Protein AF-A0A7T5RFA5-F1 (afdb_monomer)

Structure (mmCIF, N/CA/C/O backbone):
data_AF-A0A7T5RFA5-F1
#
_entry.id   AF-A0A7T5RFA5-F1
#
loop_
_atom_site.group_PDB
_atom_site.id
_atom_site.type_symbol
_atom_site.label_atom_id
_atom_site.label_alt_id
_atom_site.label_comp_id
_atom_site.label_asym_id
_atom_site.label_entity_id
_atom_site.label_seq_id
_atom_site.pdbx_PDB_ins_code
_atom_site.Cartn_x
_atom_site.Cartn_y
_atom_site.Cartn_z
_atom_site.occupancy
_atom_site.B_iso_or_equiv
_atom_site.auth_seq_id
_atom_site.auth_comp_id
_atom_site.auth_asym_id
_atom_site.auth_atom_id
_atom_site.pdbx_PDB_model_num
ATOM 1 N N . MET A 1 1 ? -2.366 26.117 71.691 1.00 56.19 1 MET A N 1
ATOM 2 C CA . MET A 1 1 ? -2.533 26.552 70.282 1.00 56.19 1 MET A CA 1
ATOM 3 C C . MET A 1 1 ? -1.934 25.552 69.278 1.00 56.19 1 MET A C 1
ATOM 5 O O . MET A 1 1 ? -2.588 25.249 68.293 1.00 56.19 1 MET A O 1
ATOM 9 N N . ILE A 1 2 ? -0.784 24.933 69.577 1.00 55.16 2 ILE A N 1
ATOM 10 C CA . ILE A 1 2 ? -0.054 23.994 68.690 1.00 55.16 2 ILE A CA 1
ATOM 11 C C . ILE A 1 2 ? -0.837 22.709 68.318 1.00 55.16 2 ILE A C 1
ATOM 13 O O . ILE A 1 2 ? -0.801 22.277 67.171 1.00 55.16 2 ILE A O 1
ATOM 17 N N . ARG A 1 3 ? -1.625 22.123 69.236 1.00 53.19 3 ARG A N 1
ATOM 18 C CA . ARG A 1 3 ? -2.392 20.885 68.95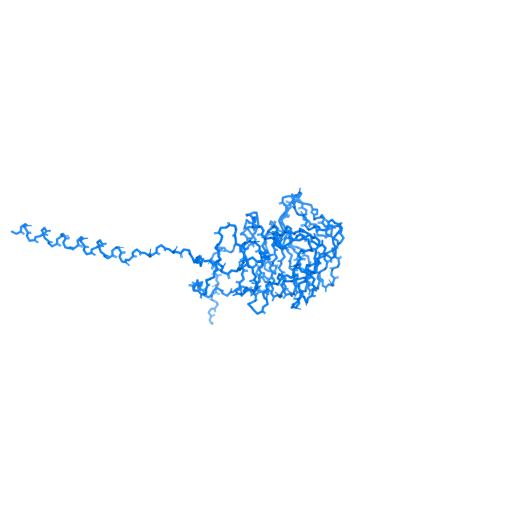7 1.00 53.19 3 ARG A CA 1
ATOM 19 C C . ARG A 1 3 ? -3.512 21.041 67.916 1.00 53.19 3 ARG A C 1
ATOM 21 O O . ARG A 1 3 ? -3.783 20.094 67.191 1.00 53.19 3 ARG A O 1
ATOM 28 N N . LYS A 1 4 ? -4.150 22.214 67.819 1.00 54.84 4 LYS A N 1
ATOM 29 C CA . LYS A 1 4 ? -5.226 22.449 66.834 1.00 54.84 4 LYS A CA 1
ATOM 30 C C . LYS A 1 4 ? -4.673 22.615 65.416 1.00 54.84 4 LYS A C 1
ATOM 32 O O . LYS A 1 4 ? -5.308 22.175 64.468 1.00 54.84 4 LYS A O 1
ATOM 37 N N . PHE A 1 5 ? -3.472 23.179 65.290 1.00 61.12 5 PHE A N 1
ATOM 38 C CA . PHE A 1 5 ? -2.794 23.350 64.005 1.00 61.12 5 PHE A CA 1
ATOM 39 C C . PHE A 1 5 ? -2.387 22.000 63.395 1.00 61.12 5 PHE A C 1
ATOM 41 O O . PHE A 1 5 ? -2.610 21.764 62.214 1.00 61.12 5 PHE A O 1
ATOM 48 N N . SER A 1 6 ? -1.894 21.072 64.223 1.00 71.62 6 SER A N 1
ATOM 49 C CA . SER A 1 6 ? -1.510 19.729 63.771 1.00 71.62 6 SER A CA 1
ATOM 50 C C . SER A 1 6 ? -2.692 18.920 63.222 1.00 71.62 6 SER A C 1
ATOM 52 O O . SER A 1 6 ? -2.538 18.264 62.202 1.00 71.62 6 SER A O 1
ATOM 54 N N . ILE A 1 7 ? -3.878 19.011 63.832 1.00 73.94 7 ILE A N 1
ATOM 55 C CA . ILE A 1 7 ? -5.065 18.268 63.369 1.00 73.94 7 ILE A CA 1
ATOM 56 C C . ILE A 1 7 ? -5.554 18.789 62.010 1.00 73.94 7 ILE A C 1
ATOM 58 O O . ILE A 1 7 ? -5.900 17.999 61.135 1.00 73.94 7 ILE A O 1
ATOM 62 N N . ILE A 1 8 ? -5.545 20.111 61.812 1.00 76.31 8 ILE A N 1
ATOM 63 C CA . ILE A 1 8 ? -5.983 20.734 60.555 1.00 76.31 8 ILE A CA 1
ATOM 64 C C . ILE A 1 8 ? -5.046 20.344 59.405 1.00 76.31 8 ILE A C 1
ATOM 66 O O . ILE A 1 8 ? -5.520 19.998 58.325 1.00 76.31 8 ILE A O 1
ATOM 70 N N . VAL A 1 9 ? -3.732 20.324 59.648 1.00 80.81 9 VAL A N 1
ATOM 71 C CA . VAL A 1 9 ? -2.736 19.924 58.642 1.00 80.81 9 VAL A CA 1
ATOM 72 C C . VAL A 1 9 ? -2.912 18.458 58.229 1.00 80.81 9 VAL A C 1
ATOM 74 O O . VAL A 1 9 ? -2.868 18.159 57.037 1.00 80.81 9 VAL A O 1
ATOM 77 N N . THR A 1 10 ? -3.195 17.553 59.171 1.00 79.44 10 THR A N 1
ATOM 78 C CA . THR A 1 10 ? -3.414 16.130 58.857 1.00 79.44 10 THR A CA 1
ATOM 79 C C . THR A 1 10 ? -4.682 15.903 58.031 1.00 79.44 10 THR A C 1
ATOM 81 O O . THR A 1 10 ? -4.664 15.117 57.087 1.00 79.44 10 THR A O 1
ATOM 84 N N . ILE A 1 11 ? -5.773 16.617 58.336 1.00 82.12 11 ILE A N 1
ATOM 85 C CA . ILE A 1 11 ? -7.020 16.532 57.556 1.00 82.12 11 ILE A CA 1
ATOM 86 C C . ILE A 1 11 ? -6.804 17.073 56.139 1.00 82.12 11 ILE A C 1
ATOM 88 O O . ILE A 1 11 ? -7.262 16.470 55.170 1.00 82.12 11 ILE A O 1
ATOM 92 N N . PHE A 1 12 ? -6.069 18.179 56.005 1.00 82.88 12 PHE A N 1
ATOM 93 C CA . PHE A 1 12 ? -5.801 18.794 54.707 1.00 82.88 12 PHE A CA 1
ATOM 94 C C . PHE A 1 12 ? -4.905 17.911 53.824 1.00 82.88 12 PHE A C 1
ATOM 96 O O . PHE A 1 12 ? -5.206 17.709 52.651 1.00 82.88 12 PHE A O 1
ATOM 103 N N . LEU A 1 13 ? -3.859 17.301 54.396 1.00 82.25 13 LEU A N 1
ATOM 104 C CA . LEU A 1 13 ? -3.020 16.318 53.697 1.00 82.25 13 LEU A CA 1
ATOM 105 C C . LEU A 1 13 ? -3.807 15.062 53.298 1.00 82.25 13 LEU A C 1
ATOM 107 O O . LEU A 1 13 ? -3.621 14.557 52.193 1.00 82.25 13 LEU A O 1
ATOM 111 N N . GLY A 1 14 ? -4.722 14.594 54.153 1.00 82.44 14 GLY A N 1
ATOM 112 C CA . GLY A 1 14 ? -5.615 13.478 53.833 1.00 82.44 14 GLY A CA 1
ATOM 113 C C . GLY A 1 14 ? -6.562 13.787 52.669 1.00 82.44 14 GLY A C 1
ATOM 114 O O . GLY A 1 14 ? -6.742 12.951 51.785 1.00 82.44 14 GLY A O 1
ATOM 115 N N . LEU A 1 15 ? -7.113 15.004 52.616 1.00 82.56 15 LEU A N 1
ATOM 116 C CA . LEU A 1 15 ? -7.969 15.454 51.514 1.00 82.56 15 LEU A CA 1
ATOM 117 C C . LEU A 1 15 ? -7.195 15.630 50.203 1.00 82.56 15 LEU A C 1
ATOM 119 O O . LEU A 1 15 ? -7.716 15.265 49.152 1.00 82.56 15 LEU A O 1
ATOM 123 N N . ILE A 1 16 ? -5.952 16.121 50.251 1.00 81.88 16 ILE A N 1
ATOM 124 C CA . ILE A 1 16 ? -5.083 16.208 49.066 1.00 81.88 16 ILE A CA 1
ATOM 125 C C . ILE A 1 16 ? -4.741 14.808 48.546 1.00 81.88 16 ILE A C 1
ATOM 127 O O . ILE A 1 16 ? -4.803 14.582 47.341 1.00 81.88 16 ILE A O 1
ATOM 131 N N . ALA A 1 17 ? -4.433 13.855 49.431 1.00 78.44 17 ALA A N 1
ATOM 132 C CA . ALA A 1 17 ? -4.166 12.473 49.034 1.00 78.44 17 ALA A CA 1
ATOM 133 C C . ALA A 1 17 ? -5.405 11.800 48.417 1.00 78.44 17 ALA A C 1
ATOM 135 O O . ALA A 1 17 ? -5.289 11.099 47.413 1.00 78.44 17 ALA A O 1
ATOM 136 N N . LEU A 1 18 ? -6.597 12.057 48.966 1.00 78.50 18 LEU A N 1
ATOM 137 C CA . LEU A 1 18 ? -7.855 11.542 48.422 1.00 78.50 18 LEU A CA 1
ATOM 138 C C . LEU A 1 18 ? -8.187 12.183 47.065 1.00 78.50 18 LEU A C 1
ATOM 140 O O . LEU A 1 18 ? -8.557 11.481 46.130 1.00 78.50 18 LEU A O 1
ATOM 144 N N . ALA A 1 19 ? -7.999 13.498 46.926 1.00 76.00 19 ALA A N 1
ATOM 145 C CA . ALA A 1 19 ? -8.185 14.197 45.658 1.00 76.00 19 ALA A CA 1
ATOM 146 C C . ALA A 1 19 ? -7.185 13.715 44.599 1.00 76.00 19 ALA A C 1
ATOM 148 O O . ALA A 1 19 ? -7.585 13.464 43.469 1.00 76.00 19 ALA A O 1
ATOM 149 N N . ALA A 1 20 ? -5.916 13.503 44.963 1.00 69.19 20 ALA A N 1
ATOM 150 C CA . ALA A 1 20 ? -4.918 12.923 44.069 1.00 69.19 20 ALA A CA 1
ATOM 151 C C . ALA A 1 20 ? -5.301 11.498 43.641 1.00 69.19 20 ALA A C 1
ATOM 153 O O . ALA A 1 20 ? -5.145 11.160 42.476 1.00 69.19 20 ALA A O 1
ATOM 154 N N . TYR A 1 21 ? -5.874 10.687 44.535 1.00 68.94 21 TYR A N 1
ATOM 155 C CA . TYR A 1 21 ? -6.349 9.344 44.191 1.00 68.94 21 TYR A CA 1
ATOM 156 C C . TYR A 1 21 ? -7.515 9.356 43.187 1.00 68.94 21 TYR A C 1
ATOM 158 O O . TYR A 1 21 ? -7.551 8.523 42.288 1.00 68.94 21 TYR A O 1
ATOM 166 N N . TYR A 1 22 ? -8.442 10.315 43.300 1.00 62.75 22 TYR A N 1
ATOM 167 C CA . TYR A 1 22 ? -9.576 10.454 42.372 1.00 62.75 22 TYR A CA 1
ATOM 168 C C . TYR A 1 22 ? -9.250 11.230 41.084 1.00 62.75 22 TYR A C 1
ATOM 170 O O . TYR A 1 22 ? -9.971 11.090 40.099 1.00 62.75 22 TYR A O 1
ATOM 178 N N . LEU A 1 23 ? -8.197 12.053 41.086 1.00 54.69 23 LEU A N 1
ATOM 179 C CA . LEU A 1 23 ? -7.754 12.853 39.935 1.00 54.69 23 LEU A CA 1
ATOM 180 C C . LEU A 1 23 ? -6.611 12.207 39.151 1.00 54.69 23 LEU A C 1
ATOM 182 O O . LEU A 1 23 ? -6.277 12.697 38.072 1.00 54.69 23 LEU A O 1
ATOM 186 N N . LEU A 1 24 ? -6.009 11.126 39.657 1.00 48.38 24 LEU A N 1
ATOM 187 C CA . LEU A 1 24 ? -5.153 10.287 38.833 1.00 48.38 24 LEU A CA 1
ATOM 188 C C . LEU A 1 24 ? -6.022 9.757 37.686 1.00 48.38 24 LEU A C 1
ATOM 190 O O . LEU A 1 24 ? -7.018 9.079 37.954 1.00 48.38 24 LEU A O 1
ATOM 194 N N . PRO A 1 25 ? -5.698 10.080 36.420 1.00 45.50 25 PRO A N 1
ATOM 195 C CA . PRO A 1 25 ? -6.416 9.510 35.298 1.00 45.50 25 PRO A CA 1
ATOM 196 C C . PRO A 1 25 ? -6.334 7.999 35.461 1.00 45.50 25 PRO A C 1
ATOM 198 O O . PRO A 1 25 ? -5.235 7.456 35.612 1.00 45.50 25 PRO A O 1
ATOM 201 N N . ALA A 1 26 ? -7.496 7.338 35.488 1.00 47.00 26 ALA A N 1
ATOM 202 C CA . ALA A 1 26 ? -7.554 5.892 35.384 1.00 47.00 26 ALA A CA 1
ATOM 203 C C . ALA A 1 26 ? -6.596 5.514 34.258 1.00 47.00 26 ALA A C 1
ATOM 205 O O . ALA A 1 26 ? -6.703 6.066 33.156 1.00 47.00 26 ALA A O 1
ATOM 206 N N . THR A 1 27 ? -5.600 4.678 34.566 1.00 42.09 27 THR A N 1
ATOM 207 C CA . THR A 1 27 ? -4.687 4.179 33.543 1.00 42.09 27 THR A CA 1
ATOM 208 C C . THR A 1 27 ? -5.564 3.722 32.386 1.00 42.09 27 THR A C 1
ATOM 210 O O . THR A 1 27 ? -6.540 3.010 32.650 1.00 42.09 27 THR A O 1
ATOM 213 N N . PRO A 1 28 ? -5.321 4.193 31.148 1.00 39.91 28 PRO A N 1
ATOM 214 C CA . PRO A 1 28 ? -6.124 3.778 30.017 1.00 39.91 28 PRO A CA 1
ATOM 215 C C . PRO A 1 28 ? -6.019 2.261 29.972 1.00 39.91 28 PRO A C 1
ATOM 217 O O . PRO A 1 28 ? -4.980 1.690 29.643 1.00 39.91 28 PRO A O 1
ATOM 220 N N . THR A 1 29 ? -7.079 1.606 30.427 1.00 41.03 29 THR A N 1
ATOM 221 C CA . THR A 1 29 ? -7.222 0.172 30.322 1.00 41.03 29 THR A CA 1
ATOM 222 C C . THR A 1 29 ? -7.363 -0.021 28.834 1.00 41.03 29 THR A C 1
ATOM 224 O O . THR A 1 29 ? -8.343 0.424 28.242 1.00 41.03 29 THR A O 1
ATOM 227 N N . HIS A 1 30 ? -6.301 -0.535 28.210 1.00 38.59 30 HIS A N 1
ATOM 228 C CA . HIS A 1 30 ? -6.307 -0.862 26.795 1.00 38.59 30 HIS A CA 1
ATOM 229 C C . HIS A 1 30 ? -7.650 -1.518 26.479 1.00 38.59 30 HIS A C 1
ATOM 231 O O . HIS A 1 30 ? -8.029 -2.466 27.168 1.00 38.59 30 HIS A O 1
ATOM 237 N N . ALA A 1 31 ? -8.369 -0.968 25.498 1.00 42.19 31 ALA A N 1
ATOM 238 C CA . ALA A 1 31 ? -9.668 -1.433 25.030 1.00 42.19 31 ALA A CA 1
ATOM 239 C C . ALA A 1 31 ? -9.539 -2.819 24.377 1.00 42.19 31 ALA A C 1
ATOM 241 O O . ALA A 1 31 ? -9.669 -3.002 23.169 1.00 42.19 31 ALA A O 1
ATOM 242 N N . GLN A 1 32 ? -9.198 -3.807 25.191 1.00 41.38 32 GLN A N 1
ATOM 243 C CA . GLN A 1 32 ? -9.145 -5.206 24.839 1.00 41.38 32 GLN A CA 1
ATOM 244 C C . GLN A 1 32 ? -10.497 -5.774 25.245 1.00 41.38 32 GLN A C 1
ATOM 246 O O . GLN A 1 32 ? -10.834 -5.825 26.430 1.00 41.38 32 GLN A O 1
ATOM 251 N N . SER A 1 33 ? -11.304 -6.171 24.262 1.00 42.56 33 SER A N 1
ATOM 252 C CA . SER A 1 33 ? -12.458 -7.007 24.582 1.00 42.56 33 SER A CA 1
ATOM 253 C C . SER A 1 33 ? -11.943 -8.350 25.111 1.00 42.56 33 SER A C 1
ATOM 255 O O . SER A 1 33 ? -10.960 -8.888 24.599 1.00 42.56 33 SER A O 1
ATOM 257 N N . ALA A 1 34 ? -12.598 -8.886 26.143 1.00 43.12 34 ALA A N 1
ATOM 258 C CA . ALA A 1 34 ? -12.151 -10.081 26.865 1.00 43.12 34 ALA A CA 1
ATOM 259 C C . ALA A 1 34 ? -12.139 -11.366 26.017 1.00 43.12 34 ALA A C 1
ATOM 261 O O . ALA A 1 34 ? -11.718 -12.416 26.496 1.00 43.12 34 ALA A O 1
ATOM 262 N N . SER A 1 35 ? -12.656 -11.331 24.792 1.00 46.41 35 SER A N 1
ATOM 263 C CA . SER A 1 35 ? -12.557 -12.417 23.820 1.00 46.41 35 SER A CA 1
ATOM 264 C C . SER A 1 35 ? -13.288 -12.003 22.555 1.00 46.41 35 SER A C 1
ATOM 266 O O . SER A 1 35 ? -14.475 -11.677 22.586 1.00 46.41 35 SER A O 1
ATOM 268 N N . CYS A 1 36 ? -12.616 -12.111 21.413 1.00 47.94 36 CYS A N 1
ATOM 269 C CA . CYS A 1 36 ? -13.341 -12.347 20.177 1.00 47.94 36 CYS A CA 1
ATOM 270 C C . CYS A 1 36 ? -13.963 -13.744 20.283 1.00 47.94 36 CYS A C 1
ATOM 272 O O . CYS A 1 36 ? -13.290 -14.751 20.066 1.00 47.94 36 CYS A O 1
ATOM 274 N N . THR A 1 37 ? -15.239 -13.836 20.658 1.00 44.03 37 THR A N 1
ATOM 275 C CA . THR A 1 37 ? -16.003 -15.088 20.596 1.00 44.03 37 THR A CA 1
ATOM 276 C C . THR A 1 37 ? -16.297 -15.426 19.134 1.00 44.03 37 THR A C 1
ATOM 278 O O . THR A 1 37 ? -17.405 -15.298 18.626 1.00 44.03 37 THR A O 1
ATOM 281 N N . GLY A 1 38 ? -15.253 -15.851 18.425 1.00 45.53 38 GLY A N 1
ATOM 282 C CA . GLY A 1 38 ? -15.308 -16.363 17.068 1.00 45.53 38 GLY A CA 1
ATOM 283 C C . GLY A 1 38 ? -14.814 -17.794 17.076 1.00 45.53 38 GLY A C 1
ATOM 284 O O . GLY A 1 38 ? -13.612 -18.036 17.082 1.00 45.53 38 GLY A O 1
ATOM 285 N N . SER A 1 39 ? -15.754 -18.738 17.095 1.00 41.97 39 SER A N 1
ATOM 286 C CA . SER A 1 39 ? -15.480 -20.165 16.994 1.00 41.97 39 SER A CA 1
ATOM 287 C C . SER A 1 39 ? -14.495 -20.447 15.861 1.00 41.97 39 SER A C 1
ATOM 289 O O . SER A 1 39 ? -14.610 -19.869 14.766 1.00 41.97 39 SER A O 1
ATOM 291 N N . THR A 1 40 ? -13.595 -21.393 16.117 1.00 45.19 40 THR A N 1
ATOM 292 C CA . THR A 1 40 ? -12.883 -22.143 15.0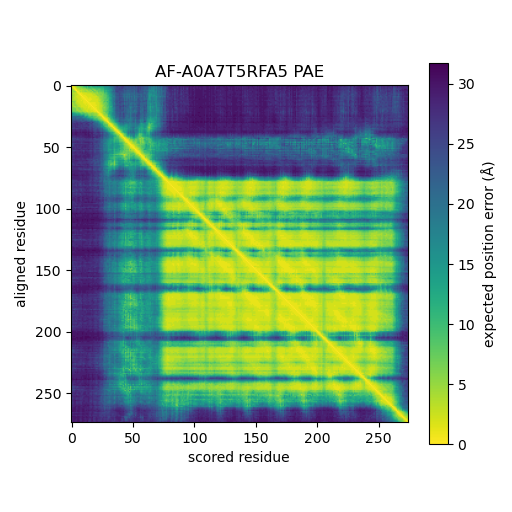86 1.00 45.19 40 THR A CA 1
ATOM 293 C C . THR A 1 40 ? -13.789 -22.362 13.858 1.00 45.19 40 THR A C 1
ATOM 295 O O . THR A 1 40 ? -14.991 -22.632 14.003 1.00 45.19 40 THR A O 1
ATOM 298 N N . PRO A 1 41 ? -13.273 -22.209 12.629 1.00 49.72 41 PRO A N 1
ATOM 299 C CA . PRO A 1 41 ? -11.890 -21.892 12.269 1.00 49.72 41 PRO A CA 1
ATOM 300 C C . PRO A 1 41 ? -11.570 -20.398 12.081 1.00 49.72 41 PRO A C 1
ATOM 302 O O . PRO A 1 41 ? -12.424 -19.607 11.670 1.00 49.72 41 PRO A O 1
ATOM 305 N N . TYR A 1 42 ? -10.308 -20.051 12.351 1.00 53.94 42 TYR A N 1
ATOM 306 C CA . TYR A 1 42 ? -9.722 -18.715 12.209 1.00 53.94 42 TYR A CA 1
ATOM 307 C C . TYR A 1 42 ? -9.552 -18.361 10.725 1.00 53.94 42 TYR A C 1
ATOM 309 O O . TYR A 1 42 ? -8.969 -19.138 9.974 1.00 53.94 42 TYR A O 1
ATOM 317 N N . ARG A 1 43 ? -10.085 -17.213 10.282 1.00 54.53 43 ARG A N 1
ATOM 318 C CA . ARG A 1 43 ? -9.972 -16.782 8.875 1.00 54.53 43 ARG A CA 1
ATOM 319 C C . ARG A 1 43 ? -8.791 -15.836 8.648 1.00 54.53 43 ARG A C 1
ATOM 321 O O . ARG A 1 43 ? -8.057 -16.060 7.692 1.00 54.53 43 ARG A O 1
ATOM 328 N N . ALA A 1 44 ? -8.578 -14.866 9.542 1.00 52.00 44 ALA A N 1
ATOM 329 C CA . ALA A 1 44 ? -7.496 -13.885 9.440 1.00 52.00 44 ALA A CA 1
ATOM 330 C C . ALA A 1 44 ? -6.814 -13.592 10.794 1.00 52.00 44 ALA A C 1
ATOM 332 O O . ALA A 1 44 ? -7.475 -13.615 11.838 1.00 52.00 44 ALA A O 1
ATOM 333 N N . GLU A 1 45 ? -5.512 -13.282 10.762 1.00 56.78 45 GLU A N 1
ATOM 334 C CA . GLU A 1 45 ? -4.693 -12.895 11.926 1.00 56.78 45 GLU A CA 1
ATOM 335 C C . GLU A 1 45 ? -3.860 -11.628 11.643 1.00 56.78 45 GLU A C 1
ATOM 337 O O . GLU A 1 45 ? -3.308 -11.488 10.550 1.00 56.78 45 GLU A O 1
ATOM 342 N N . GLY A 1 46 ? -3.771 -10.704 12.615 1.00 55.06 46 GLY A N 1
ATOM 343 C CA . GLY A 1 46 ? -2.920 -9.504 12.529 1.00 55.06 46 GLY A CA 1
ATOM 344 C C . GLY A 1 46 ? -3.488 -8.233 13.180 1.00 55.06 46 GLY A C 1
ATOM 345 O O . GLY A 1 46 ? -4.599 -8.229 13.712 1.00 55.06 46 GLY A O 1
ATOM 346 N N . LEU A 1 47 ? -2.719 -7.135 13.122 1.00 53.34 47 LEU A N 1
ATOM 347 C CA . LEU A 1 47 ? -3.171 -5.787 13.500 1.00 53.34 47 LEU A CA 1
ATOM 348 C C . LEU A 1 47 ? -3.827 -5.110 12.291 1.00 53.34 47 LEU A C 1
ATOM 350 O O . LEU A 1 47 ? -3.164 -4.834 11.293 1.00 53.34 47 LEU A O 1
ATOM 354 N N . VAL A 1 48 ? -5.124 -4.819 12.388 1.00 50.59 48 VAL A N 1
ATOM 355 C CA . VAL A 1 48 ? -5.891 -4.141 11.335 1.00 50.59 48 VAL A CA 1
ATOM 356 C C . VAL A 1 48 ? -6.462 -2.842 11.892 1.00 50.59 48 VAL A C 1
ATOM 358 O O . VAL A 1 48 ? -7.073 -2.843 12.958 1.00 50.59 48 VAL A O 1
ATOM 361 N N . ALA A 1 49 ? -6.276 -1.741 11.164 1.00 49.28 49 ALA A N 1
ATOM 362 C CA . ALA A 1 49 ? -6.903 -0.459 11.461 1.00 49.28 49 ALA A CA 1
ATOM 363 C C . ALA A 1 49 ? -7.997 -0.191 10.420 1.00 49.28 49 ALA A C 1
ATOM 365 O O . ALA A 1 49 ? -7.711 0.063 9.249 1.00 49.28 49 ALA A O 1
ATOM 366 N N . ALA A 1 50 ? -9.253 -0.282 10.847 1.00 48.34 50 ALA A N 1
ATOM 367 C CA . ALA A 1 50 ? -10.418 0.038 10.035 1.00 48.34 50 ALA A CA 1
ATOM 368 C C . ALA A 1 50 ? -11.519 0.599 10.937 1.00 48.34 50 ALA A C 1
ATOM 370 O O . ALA A 1 50 ? -11.663 0.189 12.087 1.00 48.34 50 ALA A O 1
ATOM 371 N N . THR A 1 51 ? -12.300 1.525 10.401 1.00 42.78 51 THR A N 1
ATOM 372 C CA . THR A 1 51 ? -13.460 2.128 11.068 1.00 42.78 51 THR A CA 1
ATOM 373 C C . THR A 1 51 ? -14.654 1.177 11.159 1.00 42.78 51 THR A C 1
ATOM 375 O O . THR A 1 51 ? -15.410 1.212 12.125 1.00 42.78 51 THR A O 1
ATOM 378 N N . SER A 1 52 ? -14.786 0.256 10.200 1.00 45.88 52 SER A N 1
ATOM 379 C CA . SER A 1 52 ? -15.666 -0.906 10.303 1.00 45.88 52 SER A CA 1
ATOM 380 C C . SER A 1 52 ? -14.925 -2.170 9.852 1.00 45.88 52 SER A C 1
ATOM 382 O O . SER A 1 52 ? -14.173 -2.160 8.875 1.00 45.88 52 SER A O 1
ATOM 384 N N . LEU A 1 53 ? -15.100 -3.269 10.590 1.00 52.81 53 LEU A N 1
ATOM 385 C CA . LEU A 1 53 ? -14.462 -4.553 10.301 1.00 52.81 53 LEU A CA 1
ATOM 386 C C . LEU A 1 53 ? -15.536 -5.642 10.198 1.00 52.81 53 LEU A C 1
ATOM 388 O O . LEU A 1 53 ? -16.355 -5.803 11.100 1.00 52.81 53 LEU A O 1
ATOM 392 N N . SER A 1 54 ? -15.537 -6.401 9.100 1.00 48.66 54 SER A N 1
ATOM 393 C CA . SER A 1 54 ? -16.446 -7.534 8.885 1.00 48.66 54 SER A CA 1
ATOM 394 C C . SER A 1 54 ? -15.631 -8.805 8.636 1.00 48.66 54 SER A C 1
ATOM 396 O O . SER A 1 54 ? -14.813 -8.842 7.719 1.00 48.66 54 SER A O 1
ATOM 398 N N . GLY A 1 55 ? -15.810 -9.842 9.464 1.00 52.12 55 GLY A N 1
ATOM 399 C CA . GLY A 1 55 ? -15.082 -11.115 9.351 1.00 52.12 55 GLY A CA 1
ATOM 400 C C . GLY A 1 55 ? -14.757 -11.775 10.698 1.00 52.12 55 GLY A C 1
ATOM 401 O O . GLY A 1 55 ? -15.161 -11.288 11.750 1.00 52.12 55 GLY A O 1
ATOM 402 N N . LYS A 1 56 ? -14.036 -12.908 10.663 1.00 55.94 56 LYS A N 1
ATOM 403 C CA . LYS A 1 56 ? -13.534 -13.623 11.855 1.00 55.94 56 LYS A CA 1
ATOM 404 C C . LYS A 1 56 ? -12.027 -13.373 12.010 1.00 55.94 56 LYS A C 1
ATOM 406 O O . LYS A 1 56 ? -11.246 -13.974 11.272 1.00 55.94 56 LYS A O 1
ATOM 411 N N . PHE A 1 57 ? -11.648 -12.523 12.962 1.00 55.28 57 PHE A N 1
ATOM 412 C CA . PHE A 1 57 ? -10.263 -12.121 13.233 1.00 55.28 57 PHE A CA 1
ATOM 413 C C . PHE A 1 57 ? -9.797 -12.637 14.588 1.00 55.28 57 PHE A C 1
ATOM 415 O O . PHE A 1 57 ? -10.588 -12.702 15.530 1.00 55.28 57 PHE A O 1
ATOM 422 N N . ASN A 1 58 ? -8.517 -12.980 14.688 1.00 52.19 58 ASN A N 1
ATOM 423 C CA . ASN A 1 58 ? -7.878 -13.295 15.957 1.00 52.19 58 ASN A CA 1
ATOM 424 C C . ASN A 1 58 ? -6.475 -12.675 16.007 1.00 52.19 58 ASN A C 1
ATOM 426 O O . ASN A 1 58 ? -5.857 -12.453 14.971 1.00 52.19 58 ASN A O 1
ATOM 430 N N . THR A 1 59 ? -5.966 -12.405 17.203 1.00 52.56 59 THR A N 1
ATOM 431 C CA . THR A 1 59 ? -4.532 -12.181 17.425 1.00 52.56 59 THR A CA 1
ATOM 432 C C . THR A 1 59 ? -3.984 -13.403 18.158 1.00 52.56 59 THR A C 1
ATOM 434 O O . THR A 1 59 ? -4.725 -14.069 18.878 1.00 52.56 59 THR A O 1
ATOM 437 N N . SER A 1 60 ? -2.696 -13.714 18.031 1.00 50.78 60 SER A N 1
ATOM 438 C CA . SER A 1 60 ? -2.046 -14.798 18.793 1.00 50.78 60 SER A CA 1
ATOM 439 C C . SER A 1 60 ? -2.199 -14.674 20.324 1.00 50.78 60 SER A C 1
ATOM 441 O O . SER A 1 60 ? -2.008 -15.656 21.037 1.00 50.78 60 SER A O 1
ATOM 443 N N . ALA A 1 61 ? -2.618 -13.506 20.831 1.00 49.16 61 ALA A N 1
ATOM 444 C CA . ALA A 1 61 ? -2.962 -13.251 22.233 1.00 49.16 61 ALA A CA 1
ATOM 445 C C . ALA A 1 61 ? -4.481 -13.272 22.549 1.00 49.16 61 ALA A C 1
ATOM 447 O O . ALA A 1 61 ? -4.867 -13.011 23.686 1.00 49.16 61 ALA A O 1
ATOM 448 N N . GLY A 1 62 ? -5.359 -13.569 21.582 1.00 44.97 62 GLY A N 1
ATOM 449 C CA . GLY A 1 62 ? -6.808 -13.732 21.792 1.00 44.97 62 GLY A CA 1
ATOM 450 C C . GLY A 1 62 ? -7.617 -12.438 21.965 1.00 44.97 62 GLY A C 1
ATOM 451 O O . GLY A 1 62 ? -8.822 -12.500 22.225 1.00 44.97 62 GLY A O 1
ATOM 452 N N . ALA A 1 63 ? -6.989 -11.269 21.821 1.00 46.47 63 ALA A N 1
ATOM 453 C CA . ALA A 1 63 ? -7.630 -9.976 22.035 1.00 46.47 63 ALA A CA 1
ATOM 454 C C . ALA A 1 63 ? -7.993 -9.303 20.705 1.00 46.47 63 ALA A C 1
ATOM 456 O O . ALA A 1 63 ? -7.154 -9.163 19.812 1.00 46.47 63 ALA A O 1
ATOM 457 N N . CYS A 1 64 ? -9.240 -8.844 20.604 1.00 47.22 64 CYS A N 1
ATOM 458 C CA . CYS A 1 64 ? -9.696 -7.934 19.558 1.00 47.22 64 CYS A CA 1
ATOM 459 C C . CYS A 1 64 ? -9.847 -6.529 20.133 1.00 47.22 64 CYS A C 1
ATOM 461 O O . CYS A 1 64 ? -10.490 -6.350 21.175 1.00 47.22 64 CYS A O 1
ATOM 463 N N . VAL A 1 65 ? -9.289 -5.544 19.428 1.00 46.22 65 VAL A N 1
ATOM 464 C CA . VAL A 1 65 ? -9.509 -4.123 19.706 1.00 46.22 65 VAL A CA 1
ATOM 465 C C . VAL A 1 65 ? -10.823 -3.729 19.034 1.00 46.22 65 VAL A C 1
ATOM 467 O O . VAL A 1 65 ? -10.862 -3.387 17.857 1.00 46.22 65 VAL A O 1
ATOM 470 N N . LEU A 1 66 ? -11.920 -3.871 19.773 1.00 45.56 66 LEU A N 1
ATOM 471 C CA . LEU A 1 66 ? -13.239 -3.377 19.390 1.00 45.56 66 LEU A CA 1
ATOM 472 C C . LEU A 1 66 ? -13.490 -2.130 20.225 1.00 45.56 66 LEU A C 1
ATOM 474 O O . LEU A 1 66 ? -14.043 -2.237 21.318 1.00 45.56 66 LEU A O 1
ATOM 478 N N . ASP A 1 67 ? -13.043 -0.969 19.758 1.00 41.53 67 ASP A N 1
ATOM 479 C CA . ASP A 1 67 ? -13.289 0.266 20.492 1.00 41.53 67 ASP A CA 1
ATOM 480 C C . ASP A 1 67 ? -14.161 1.252 19.702 1.00 41.53 67 ASP A C 1
ATOM 482 O O . ASP A 1 67 ? -13.644 2.011 18.886 1.00 41.53 67 ASP A O 1
ATOM 486 N N . PRO A 1 68 ? -15.488 1.281 19.945 1.00 41.56 68 PRO A N 1
ATOM 487 C CA . PRO A 1 68 ? -16.357 2.371 19.502 1.00 41.56 68 PRO A CA 1
ATOM 488 C C . PRO A 1 68 ? -16.272 3.619 20.410 1.00 41.56 68 PRO A C 1
ATOM 490 O O . PRO A 1 68 ? -17.000 4.585 20.190 1.00 41.56 68 PRO A O 1
ATOM 493 N N . LYS A 1 69 ? -15.444 3.600 21.466 1.00 35.62 69 LYS A N 1
ATOM 494 C CA . LYS A 1 69 ? -15.291 4.659 22.481 1.00 35.62 69 LYS A CA 1
ATOM 495 C C . LYS A 1 69 ? -13.840 5.068 22.755 1.00 35.62 69 LYS A C 1
ATOM 497 O O . LYS A 1 69 ? -13.605 5.856 23.675 1.00 35.62 69 LYS A O 1
ATOM 502 N N . ALA A 1 70 ? -12.905 4.705 21.884 1.00 38.72 70 ALA A N 1
ATOM 503 C CA . ALA A 1 70 ? -11.762 5.544 21.607 1.00 38.72 70 ALA A CA 1
ATOM 504 C C . ALA A 1 70 ? -12.376 6.755 20.923 1.00 38.72 70 ALA A C 1
ATOM 506 O O . ALA A 1 70 ? -12.485 6.824 19.701 1.00 38.72 70 ALA A O 1
ATOM 507 N N . ALA A 1 71 ? -12.840 7.705 21.731 1.00 31.27 71 ALA A N 1
ATOM 508 C CA . ALA A 1 71 ? -12.930 9.081 21.314 1.00 31.27 71 ALA A CA 1
ATOM 509 C C . ALA A 1 71 ? -11.493 9.509 20.996 1.00 31.27 71 ALA A C 1
ATOM 511 O O . ALA A 1 71 ? -10.844 10.242 21.738 1.00 31.27 71 ALA A O 1
ATOM 512 N N . PHE A 1 72 ? -10.987 9.046 19.852 1.00 34.72 72 PHE A N 1
ATOM 513 C CA . PHE A 1 72 ? -10.266 9.924 18.976 1.00 34.72 72 PHE A CA 1
ATOM 514 C C . PHE A 1 72 ? -11.075 11.224 19.033 1.00 34.72 72 PHE A C 1
ATOM 516 O O . PHE A 1 72 ? -12.282 11.223 18.762 1.00 34.72 72 PHE A O 1
ATOM 523 N N . PHE A 1 73 ? -10.439 12.342 19.405 1.00 33.22 73 PHE A N 1
ATOM 524 C CA . PHE A 1 73 ? -10.887 13.618 18.847 1.00 33.22 73 PHE A CA 1
ATOM 525 C C . PHE A 1 73 ? -11.276 13.332 17.403 1.00 33.22 73 PHE A C 1
ATOM 527 O O . PHE A 1 73 ? -10.586 12.521 16.793 1.00 33.22 73 PHE A O 1
ATOM 534 N N . SER A 1 74 ? -12.370 13.897 16.892 1.00 36.22 74 SER A N 1
ATOM 535 C CA . SER A 1 74 ? -12.776 13.727 15.494 1.00 36.22 74 SER A CA 1
ATOM 536 C C . SER A 1 74 ? -11.642 14.205 14.574 1.00 36.22 74 SER A C 1
ATOM 538 O O . SER A 1 74 ? -11.673 15.299 14.017 1.00 36.22 74 SER A O 1
ATOM 540 N N . PHE A 1 75 ? -10.596 13.397 14.459 1.00 44.88 75 PHE A N 1
ATOM 541 C CA . PHE A 1 75 ? -9.493 13.495 13.557 1.00 44.88 75 PHE A CA 1
ATOM 542 C C . PHE A 1 75 ? -10.168 13.055 12.286 1.00 44.88 75 PHE A C 1
ATOM 544 O O . PHE A 1 75 ? -10.460 11.875 12.096 1.00 44.88 75 PHE A O 1
ATOM 551 N N . LYS A 1 76 ? -10.542 14.045 11.477 1.00 53.12 76 LYS A N 1
ATOM 552 C CA . LYS A 1 76 ? -10.994 13.805 10.119 1.00 53.12 76 LYS A CA 1
ATOM 553 C C . LYS A 1 76 ? -9.962 12.863 9.506 1.00 53.12 76 LYS A C 1
ATOM 555 O O . LYS A 1 76 ? -8.811 13.269 9.348 1.00 53.12 76 LYS A O 1
ATOM 560 N N . ILE A 1 77 ? -10.355 11.617 9.240 1.00 59.19 77 ILE A N 1
ATOM 561 C CA . ILE A 1 77 ? -9.515 10.685 8.497 1.00 59.19 77 ILE A CA 1
ATOM 562 C C . ILE A 1 77 ? -9.270 11.381 7.158 1.00 59.19 77 ILE A C 1
ATOM 564 O O . ILE A 1 77 ? -10.247 11.690 6.465 1.00 59.19 77 ILE A O 1
ATOM 568 N N . PRO A 1 78 ? -8.018 11.752 6.835 1.00 74.62 78 PRO A N 1
ATOM 569 C CA . PRO A 1 78 ? -7.746 12.488 5.615 1.00 74.62 78 PRO A CA 1
ATOM 570 C C . PRO A 1 78 ? -8.257 11.682 4.423 1.00 74.62 78 PRO A C 1
ATOM 572 O O . PRO A 1 78 ? -7.983 10.486 4.310 1.00 74.62 78 PRO A O 1
ATOM 575 N N . SER A 1 79 ? -9.029 12.327 3.552 1.00 85.06 79 SER A N 1
ATOM 576 C CA . SER A 1 79 ? -9.461 11.700 2.304 1.00 85.06 79 SER A CA 1
ATOM 577 C C . SER A 1 79 ? -8.259 11.438 1.392 1.00 85.06 79 SER A C 1
ATOM 579 O O . SER A 1 79 ? -7.188 12.017 1.584 1.00 85.06 79 SER A O 1
ATOM 581 N N . PHE A 1 80 ? -8.432 10.605 0.361 1.00 89.44 80 PHE A N 1
ATOM 582 C CA . PHE A 1 80 ? -7.416 10.455 -0.685 1.00 89.44 80 PHE A CA 1
ATOM 583 C C . PHE A 1 80 ? -6.949 11.816 -1.228 1.00 89.44 80 PHE A C 1
ATOM 585 O O . PHE A 1 80 ? -5.746 12.033 -1.361 1.00 89.44 80 PHE A O 1
ATOM 592 N N . ASP A 1 81 ? -7.877 12.742 -1.484 1.00 88.75 81 ASP A N 1
ATOM 593 C CA . ASP A 1 81 ? -7.546 14.076 -1.987 1.00 88.75 81 ASP A CA 1
ATOM 594 C C . ASP A 1 81 ? -6.767 14.898 -0.958 1.00 88.75 81 ASP A C 1
ATOM 596 O O . ASP A 1 81 ? -5.780 15.535 -1.321 1.00 88.75 81 ASP A O 1
ATOM 600 N N . ASP A 1 82 ? -7.138 14.835 0.328 1.00 86.00 82 ASP A N 1
ATOM 601 C CA . ASP A 1 82 ? -6.381 15.496 1.400 1.00 86.00 82 ASP A CA 1
ATOM 602 C C . ASP A 1 82 ? -4.934 14.957 1.454 1.00 86.00 82 ASP A C 1
ATOM 604 O O . ASP A 1 82 ? -3.979 15.737 1.485 1.00 86.00 82 ASP A O 1
ATOM 608 N N . LEU A 1 83 ? -4.760 13.629 1.392 1.00 85.31 83 LEU A N 1
ATOM 609 C CA . LEU A 1 83 ? -3.444 12.979 1.377 1.00 85.31 83 LEU A CA 1
ATOM 610 C C . LEU A 1 83 ? -2.643 13.344 0.119 1.00 85.31 83 LEU A C 1
ATOM 612 O O . LEU A 1 83 ? -1.456 13.660 0.214 1.00 85.31 83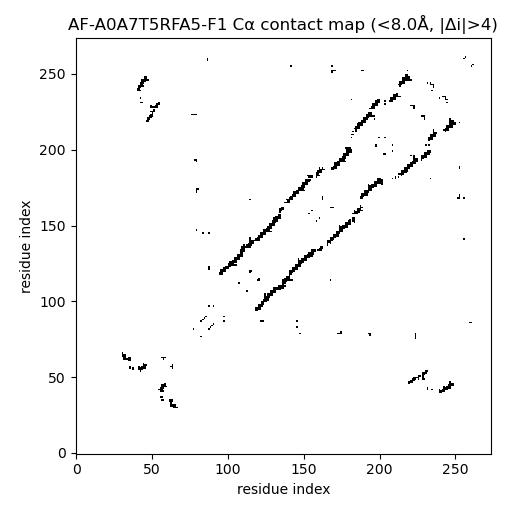 LEU A O 1
ATOM 616 N N . LYS A 1 84 ? -3.273 13.334 -1.061 1.00 87.06 84 LYS A N 1
ATOM 617 C CA . LYS A 1 84 ? -2.621 13.675 -2.334 1.00 87.06 84 LYS A CA 1
ATOM 618 C C . LYS A 1 84 ? -2.217 15.145 -2.368 1.00 87.06 84 LYS A C 1
ATOM 620 O O . LYS A 1 84 ? -1.107 15.462 -2.796 1.00 87.06 84 LYS A O 1
ATOM 625 N N . VAL A 1 85 ? -3.071 16.055 -1.902 1.00 86.94 85 VAL A N 1
ATOM 626 C CA . VAL A 1 85 ? -2.736 17.482 -1.818 1.00 86.94 85 VAL A CA 1
ATOM 627 C C . VAL A 1 85 ? -1.534 17.681 -0.907 1.00 86.94 85 VAL A C 1
ATOM 629 O O . VAL A 1 85 ? -0.543 18.282 -1.326 1.00 86.94 85 VAL A O 1
ATOM 632 N N . GLN A 1 86 ? -1.604 17.135 0.305 1.00 82.25 86 GLN A N 1
ATOM 633 C CA . GLN A 1 86 ? -0.593 17.355 1.329 1.00 82.25 86 GLN A CA 1
ATOM 634 C C . GLN A 1 86 ? 0.760 16.736 0.961 1.00 82.25 86 GLN A C 1
ATOM 636 O O . GLN A 1 86 ? 1.797 17.367 1.161 1.00 82.25 86 GLN A O 1
ATOM 641 N N . TYR A 1 87 ? 0.762 15.522 0.410 1.00 82.88 87 TYR A N 1
ATOM 642 C CA . TYR A 1 87 ? 1.988 14.736 0.265 1.00 82.88 87 TYR A CA 1
ATOM 643 C C . TYR A 1 87 ? 2.462 14.545 -1.168 1.00 82.88 87 TYR A C 1
ATOM 645 O O . TYR A 1 87 ? 3.606 14.150 -1.352 1.00 82.88 87 TYR A O 1
ATOM 653 N N . TYR A 1 88 ? 1.639 14.855 -2.173 1.00 85.94 88 TYR A N 1
ATOM 654 C CA . TYR A 1 88 ? 2.048 14.865 -3.578 1.00 85.94 88 TYR A CA 1
ATOM 655 C C . TYR A 1 88 ? 2.076 16.258 -4.182 1.00 85.94 88 TYR A C 1
ATOM 657 O O . TYR A 1 88 ? 3.114 16.699 -4.682 1.00 85.94 88 TYR A O 1
ATOM 665 N N . ILE A 1 89 ? 0.957 16.979 -4.145 1.00 85.56 89 ILE A N 1
ATOM 666 C CA . ILE A 1 89 ? 0.841 18.276 -4.820 1.00 85.56 89 ILE A CA 1
ATOM 667 C C . ILE A 1 89 ? 1.771 19.296 -4.159 1.00 85.56 89 ILE A C 1
ATOM 669 O O . ILE A 1 89 ? 2.579 19.907 -4.857 1.00 85.56 89 ILE A O 1
ATOM 673 N N . GLN A 1 90 ? 1.719 19.401 -2.830 1.00 82.44 90 GLN A N 1
ATOM 674 C CA . GLN A 1 90 ? 2.519 20.338 -2.033 1.00 82.44 90 GLN A CA 1
ATOM 675 C C . GLN A 1 90 ? 3.944 19.847 -1.729 1.00 82.44 90 GLN A C 1
ATOM 677 O O . GLN A 1 90 ? 4.709 20.563 -1.084 1.00 82.44 90 GLN A O 1
ATOM 682 N N . ALA A 1 91 ? 4.328 18.649 -2.184 1.00 79.44 91 ALA A N 1
ATOM 683 C CA . ALA A 1 91 ? 5.660 18.113 -1.933 1.00 79.44 91 ALA A CA 1
ATOM 684 C C . ALA A 1 91 ? 6.741 18.991 -2.583 1.00 79.44 91 ALA A C 1
ATOM 686 O O . ALA A 1 91 ? 6.870 19.034 -3.807 1.00 79.44 91 ALA A O 1
ATOM 687 N N . ASN A 1 92 ? 7.527 19.660 -1.738 1.00 72.00 92 ASN A N 1
ATOM 688 C CA . ASN A 1 92 ? 8.672 20.486 -2.122 1.00 72.00 92 ASN A CA 1
ATOM 689 C C . ASN A 1 92 ? 9.918 20.134 -1.286 1.00 72.00 92 ASN A C 1
ATOM 691 O O . ASN A 1 92 ? 10.634 21.006 -0.798 1.00 72.00 92 ASN A O 1
ATOM 695 N N . ASN A 1 93 ? 10.137 18.839 -1.045 1.00 72.56 93 ASN A N 1
ATOM 696 C CA . ASN A 1 93 ? 11.260 18.362 -0.245 1.00 72.56 93 ASN A CA 1
ATOM 697 C C . ASN A 1 93 ? 12.444 17.974 -1.155 1.00 72.56 93 ASN A C 1
ATOM 699 O O . ASN A 1 93 ? 12.290 17.063 -1.972 1.00 72.56 93 ASN A O 1
ATOM 703 N N . PRO A 1 94 ? 13.636 18.588 -1.008 1.00 73.94 94 PRO A N 1
ATOM 704 C CA . PRO A 1 94 ? 14.805 18.270 -1.833 1.00 73.94 94 PRO A CA 1
ATOM 705 C C . PRO A 1 94 ? 15.330 16.833 -1.661 1.00 73.94 94 PRO A C 1
ATOM 707 O O . PRO A 1 94 ? 16.108 16.373 -2.505 1.00 73.94 94 PRO A O 1
ATOM 710 N N . THR A 1 95 ? 14.925 16.119 -0.604 1.00 76.25 95 THR A N 1
ATOM 711 C CA . THR A 1 95 ? 15.308 14.719 -0.345 1.00 76.25 95 THR A CA 1
ATOM 712 C C . THR A 1 95 ? 14.406 13.697 -1.039 1.00 76.25 95 THR A C 1
ATOM 714 O O . THR A 1 95 ? 14.679 12.503 -0.941 1.00 76.25 95 THR A O 1
ATOM 717 N N . ILE A 1 96 ? 13.350 14.147 -1.727 1.00 80.38 96 ILE A N 1
ATOM 718 C CA . ILE A 1 96 ? 12.381 13.296 -2.425 1.00 80.38 96 ILE A CA 1
ATOM 719 C C . ILE A 1 96 ? 12.427 13.606 -3.923 1.00 80.38 96 ILE A C 1
ATOM 721 O O . ILE A 1 96 ? 12.406 14.763 -4.342 1.00 80.38 96 ILE A O 1
ATOM 725 N N . THR A 1 97 ? 12.454 12.565 -4.743 1.00 86.62 97 THR A N 1
ATOM 726 C CA . THR A 1 97 ? 12.265 12.658 -6.189 1.00 86.62 97 THR A CA 1
ATOM 727 C C . THR A 1 97 ? 10.776 12.546 -6.501 1.00 86.62 97 THR A C 1
ATOM 729 O O . THR A 1 97 ? 10.196 11.459 -6.451 1.00 86.62 97 THR A O 1
ATOM 732 N N . LYS A 1 98 ? 10.150 13.680 -6.830 1.00 87.75 98 LYS A N 1
ATOM 733 C CA . LYS A 1 98 ? 8.768 13.734 -7.314 1.00 87.75 98 LYS A CA 1
ATOM 734 C C . LYS A 1 98 ? 8.731 13.505 -8.821 1.00 87.75 98 LYS A C 1
ATOM 736 O O . LYS A 1 98 ? 9.271 14.302 -9.585 1.00 87.75 98 LYS A O 1
ATOM 741 N N . HIS A 1 99 ? 8.071 12.431 -9.233 1.00 88.19 99 HIS A N 1
ATOM 742 C CA . HIS A 1 99 ? 7.827 12.129 -10.640 1.00 88.19 99 HIS A CA 1
ATOM 743 C C . HIS A 1 99 ? 6.620 12.907 -11.162 1.00 88.19 99 HIS A C 1
ATOM 745 O O . HIS A 1 99 ? 5.754 13.310 -10.388 1.00 88.19 99 HIS A O 1
ATOM 751 N N . ALA A 1 100 ? 6.569 13.139 -12.475 1.00 88.00 100 ALA A N 1
ATOM 752 C CA . ALA A 1 100 ? 5.403 13.744 -13.111 1.00 88.00 100 ALA A CA 1
ATOM 753 C C . ALA A 1 100 ? 4.188 12.808 -13.016 1.00 88.00 100 ALA A C 1
ATOM 755 O O . ALA A 1 100 ? 4.331 11.584 -13.028 1.00 88.00 100 ALA A O 1
ATOM 756 N N . GLU A 1 101 ? 2.988 13.386 -12.938 1.00 89.31 101 GLU A N 1
ATOM 757 C CA . GLU A 1 101 ? 1.765 12.587 -12.902 1.00 89.31 101 GLU A CA 1
ATOM 758 C C . GLU A 1 101 ? 1.548 11.873 -14.239 1.00 89.31 101 GLU A C 1
ATOM 760 O O . GLU A 1 101 ? 1.662 12.474 -15.309 1.00 89.31 101 GLU A O 1
ATOM 765 N N . VAL A 1 102 ? 1.212 10.586 -14.169 1.00 88.44 102 VAL A N 1
ATOM 766 C CA . VAL A 1 102 ? 0.934 9.755 -15.340 1.00 88.44 102 VAL A CA 1
ATOM 767 C C . VAL A 1 102 ? -0.576 9.674 -15.545 1.00 88.44 102 VAL A C 1
ATOM 769 O O . VAL A 1 102 ? -1.305 9.179 -14.685 1.00 88.44 102 VAL A O 1
ATOM 772 N N . ALA A 1 103 ? -1.042 10.169 -16.695 1.00 80.56 103 ALA A N 1
ATOM 773 C CA . ALA A 1 103 ? -2.464 10.394 -16.946 1.00 80.56 103 ALA A CA 1
ATOM 774 C C . ALA A 1 103 ? -3.242 9.188 -17.513 1.00 80.56 103 ALA A C 1
ATOM 776 O O . ALA A 1 103 ? -4.459 9.248 -17.661 1.00 80.56 103 ALA A O 1
ATOM 777 N N . SER A 1 104 ? -2.552 8.115 -17.898 1.00 75.88 104 SER A N 1
ATOM 778 C CA . SER A 1 104 ? -3.137 6.973 -18.615 1.00 75.88 104 SER A CA 1
ATOM 779 C C . SER A 1 104 ? -3.098 5.696 -17.777 1.00 75.88 104 SER A C 1
ATOM 781 O O . SER A 1 104 ? -2.223 5.591 -16.910 1.00 75.88 104 SER A O 1
ATOM 783 N N . PRO A 1 105 ? -3.974 4.705 -18.060 1.00 71.44 105 PRO A N 1
ATOM 784 C CA . PRO A 1 105 ? -3.930 3.409 -17.397 1.00 71.44 105 PRO A CA 1
ATOM 785 C C . PRO A 1 105 ? -2.524 2.829 -17.476 1.00 71.44 105 PRO A C 1
ATOM 787 O O . PRO A 1 105 ? -1.971 2.635 -18.565 1.00 71.44 105 PRO A O 1
ATOM 790 N N . ALA A 1 106 ? -1.932 2.576 -16.316 1.00 74.25 106 ALA A N 1
ATOM 791 C CA . ALA A 1 106 ? -0.563 2.110 -16.241 1.00 74.25 106 ALA A CA 1
ATOM 792 C C . ALA A 1 106 ? -0.563 0.603 -15.983 1.00 74.25 106 ALA A C 1
ATOM 794 O O . ALA A 1 106 ? -0.899 0.140 -14.894 1.00 74.25 106 ALA A O 1
ATOM 795 N N . ASN A 1 107 ? -0.152 -0.163 -16.994 1.00 74.88 107 ASN A N 1
ATOM 796 C CA . ASN A 1 107 ? 0.283 -1.541 -16.795 1.00 74.88 107 ASN A CA 1
ATOM 797 C C . ASN A 1 107 ? 1.767 -1.503 -16.440 1.00 74.88 107 ASN A C 1
ATOM 799 O O . ASN A 1 107 ? 2.630 -1.295 -17.303 1.00 74.88 107 ASN A O 1
ATOM 803 N N . LEU A 1 108 ? 2.048 -1.639 -15.149 1.00 71.75 108 LEU A N 1
ATOM 804 C CA . LEU A 1 108 ? 3.390 -1.550 -14.602 1.00 71.75 108 LEU A CA 1
ATOM 805 C C . LEU A 1 108 ? 3.886 -2.967 -14.308 1.00 71.75 108 LEU A C 1
ATOM 807 O O . LEU A 1 108 ? 3.460 -3.564 -13.320 1.00 71.75 108 LEU A O 1
ATOM 811 N N . PRO A 1 109 ? 4.804 -3.529 -15.113 1.00 60.91 109 PRO A N 1
ATOM 812 C CA . PRO A 1 109 ? 5.710 -4.514 -14.553 1.00 60.91 109 PRO A CA 1
ATOM 813 C C . PRO A 1 109 ? 6.518 -3.817 -13.456 1.00 60.91 109 PRO A C 1
ATOM 815 O O . PRO A 1 109 ? 6.947 -2.682 -13.668 1.00 60.91 109 PRO A O 1
ATOM 818 N N . GLY A 1 110 ? 6.695 -4.435 -12.283 1.00 54.00 110 GLY A N 1
ATOM 819 C CA . GLY A 1 110 ? 7.294 -3.750 -11.124 1.00 54.00 110 GLY A CA 1
ATOM 820 C C . GLY A 1 110 ? 8.692 -3.166 -11.378 1.00 54.00 110 GLY A C 1
ATOM 821 O O . GLY A 1 110 ? 9.051 -2.183 -10.743 1.00 54.00 110 GLY A O 1
ATOM 822 N N . GLY A 1 111 ? 9.403 -3.623 -12.417 1.00 54.44 111 GLY A N 1
ATOM 823 C CA . GLY A 1 111 ? 10.631 -2.987 -12.914 1.00 54.44 111 GLY A CA 1
ATOM 824 C C . GLY A 1 111 ? 10.478 -1.587 -13.543 1.00 54.44 111 GLY A C 1
ATOM 825 O O . GLY A 1 111 ? 11.484 -0.994 -13.921 1.00 54.44 111 GLY A O 1
ATOM 826 N N . LYS A 1 112 ? 9.257 -1.051 -13.699 1.00 65.38 112 LYS A N 1
ATOM 827 C CA . LYS A 1 112 ? 9.006 0.320 -14.201 1.00 65.38 112 LYS A CA 1
ATOM 828 C C . LYS A 1 112 ? 8.822 1.368 -13.105 1.00 65.38 112 LYS A C 1
ATOM 830 O O . LYS A 1 112 ? 8.781 2.554 -13.424 1.00 65.38 112 LYS A O 1
ATOM 835 N N . ILE A 1 113 ? 8.689 0.953 -11.848 1.00 76.31 113 ILE A N 1
ATOM 836 C CA . ILE A 1 113 ? 8.702 1.867 -10.706 1.00 76.31 113 ILE A CA 1
ATOM 837 C C . ILE A 1 113 ? 10.113 1.801 -10.135 1.00 76.31 113 ILE A C 1
ATOM 839 O O . ILE A 1 113 ? 10.437 0.918 -9.346 1.00 76.31 113 ILE A O 1
ATOM 843 N N . ASP A 1 114 ? 10.962 2.713 -10.595 1.00 77.06 114 ASP A N 1
ATOM 844 C CA . ASP A 1 114 ? 12.344 2.800 -10.139 1.00 77.06 114 ASP A CA 1
ATOM 845 C C . ASP A 1 114 ? 12.398 3.495 -8.773 1.00 77.06 114 ASP A C 1
ATOM 847 O O . ASP A 1 114 ? 11.946 4.637 -8.621 1.00 77.06 114 ASP A O 1
ATOM 851 N N . LEU A 1 115 ? 12.912 2.784 -7.771 1.00 79.25 115 LEU A N 1
ATOM 852 C CA . LEU A 1 115 ? 13.156 3.285 -6.420 1.00 79.25 115 LEU A CA 1
ATOM 853 C C . LEU A 1 115 ? 14.661 3.496 -6.216 1.00 79.25 115 LEU A C 1
ATOM 855 O O . LEU A 1 115 ? 15.229 3.003 -5.236 1.00 79.25 115 LEU A O 1
ATOM 859 N N . GLY A 1 116 ? 15.288 4.167 -7.189 1.00 72.69 116 GLY A N 1
ATOM 860 C CA . GLY A 1 116 ? 16.724 4.402 -7.335 1.00 72.69 116 GLY A CA 1
ATOM 861 C C . GLY A 1 116 ? 17.465 4.838 -6.064 1.00 72.69 116 GLY A C 1
ATOM 862 O O . GLY A 1 116 ? 16.896 5.105 -5.016 1.00 72.69 116 GLY A O 1
ATOM 863 N N . SER A 1 117 ? 18.795 4.890 -6.119 1.00 70.56 117 SER A N 1
ATOM 864 C CA . SER A 1 117 ? 19.608 4.792 -4.897 1.00 70.56 117 SER A CA 1
ATOM 865 C C . SER A 1 117 ? 19.727 6.051 -4.030 1.00 70.56 117 SER A C 1
ATOM 867 O O . SER A 1 117 ? 20.177 5.988 -2.884 1.00 70.56 117 SER A O 1
ATOM 869 N N . GLU A 1 118 ? 19.380 7.224 -4.553 1.00 77.00 118 GLU A N 1
ATOM 870 C CA . GLU A 1 118 ? 19.796 8.485 -3.929 1.00 77.00 118 GLU A CA 1
ATOM 871 C C . GLU A 1 118 ? 18.738 9.098 -3.012 1.00 77.00 118 GLU A C 1
ATOM 873 O O . GLU A 1 118 ? 19.089 9.619 -1.949 1.00 77.00 118 GLU A O 1
ATOM 878 N N . LYS A 1 119 ? 17.458 9.006 -3.383 1.00 82.25 119 LYS A N 1
ATOM 879 C CA . LYS A 1 119 ? 16.345 9.726 -2.751 1.00 82.25 119 LYS A CA 1
ATOM 880 C C . LYS A 1 119 ? 15.100 8.855 -2.676 1.00 82.25 119 LYS A C 1
ATOM 882 O O . LYS A 1 119 ? 14.938 7.953 -3.485 1.00 82.25 119 LYS A O 1
ATOM 887 N N . ASP A 1 120 ? 14.205 9.159 -1.745 1.00 83.81 120 ASP A N 1
ATOM 888 C CA . ASP A 1 120 ? 12.882 8.532 -1.741 1.00 83.81 120 ASP A CA 1
ATOM 889 C C . ASP A 1 120 ? 12.059 9.023 -2.936 1.00 83.81 120 ASP A C 1
ATOM 891 O O . ASP A 1 120 ? 12.274 10.125 -3.446 1.00 83.81 120 ASP A O 1
ATOM 895 N N . HIS A 1 121 ? 11.120 8.207 -3.399 1.00 85.88 121 HIS A N 1
ATOM 896 C CA . HIS A 1 121 ? 10.396 8.449 -4.639 1.00 85.88 121 HIS A CA 1
ATOM 897 C C . HIS A 1 121 ? 8.906 8.637 -4.420 1.00 85.88 121 HIS A C 1
ATOM 899 O O . HIS A 1 121 ? 8.275 7.995 -3.579 1.00 85.88 121 HIS A O 1
ATOM 905 N N . LEU A 1 122 ? 8.338 9.510 -5.242 1.00 88.38 122 LEU A N 1
ATOM 906 C CA . LEU A 1 122 ? 6.944 9.874 -5.166 1.00 88.38 122 LEU A CA 1
ATOM 907 C C . LEU A 1 122 ? 6.306 9.839 -6.551 1.00 88.38 122 LEU A C 1
ATOM 909 O O . LEU A 1 122 ? 6.701 10.590 -7.443 1.00 88.38 122 LEU A O 1
ATOM 913 N N . TYR A 1 123 ? 5.306 8.979 -6.709 1.00 90.25 123 TYR A N 1
ATOM 914 C CA . TYR A 1 123 ? 4.595 8.756 -7.965 1.00 90.25 123 TYR A CA 1
ATOM 915 C C . TYR A 1 123 ? 3.116 9.124 -7.826 1.00 90.25 123 TYR A C 1
ATOM 917 O O . TYR A 1 123 ? 2.520 8.916 -6.770 1.00 90.25 123 TYR A O 1
ATOM 925 N N . SER A 1 124 ? 2.512 9.620 -8.908 1.00 92.25 124 SER A N 1
ATOM 926 C CA . SER A 1 124 ? 1.060 9.801 -9.016 1.00 92.25 124 SER A CA 1
ATOM 927 C C . SER A 1 124 ? 0.555 9.283 -10.353 1.00 92.25 124 SER A C 1
ATOM 929 O O . SER A 1 124 ? 1.111 9.604 -11.405 1.00 92.25 124 SER A O 1
ATOM 931 N N . PHE A 1 125 ? -0.527 8.518 -10.297 1.00 92.75 125 PHE A N 1
ATOM 932 C CA . PHE A 1 125 ? -1.271 8.013 -11.440 1.00 92.75 125 PHE A CA 1
ATOM 933 C C . PHE A 1 125 ? -2.707 8.521 -11.335 1.00 92.75 125 PHE A C 1
ATOM 935 O O . PHE A 1 125 ? -3.375 8.289 -10.323 1.00 92.75 125 PHE A O 1
ATOM 942 N N . SER A 1 126 ? -3.197 9.220 -12.360 1.00 92.00 126 SER A N 1
ATOM 943 C CA . SER A 1 126 ? -4.569 9.752 -12.343 1.00 92.00 126 SER A CA 1
ATOM 944 C C . SER A 1 126 ? -5.629 8.706 -12.714 1.00 92.00 126 SER A C 1
ATOM 946 O O . SER A 1 126 ? -6.824 8.960 -12.558 1.00 92.00 126 SER A O 1
ATOM 948 N N . ASP A 1 127 ? -5.203 7.548 -13.214 1.00 92.69 127 ASP A N 1
ATOM 949 C CA . ASP A 1 127 ? -6.055 6.446 -13.665 1.00 92.69 127 ASP A CA 1
ATOM 950 C C . ASP A 1 127 ? -5.730 5.143 -12.907 1.00 92.69 127 ASP A C 1
ATOM 952 O O . ASP A 1 127 ? -4.947 5.140 -11.952 1.00 92.69 127 ASP A O 1
ATOM 956 N N . ASN A 1 128 ? -6.357 4.039 -13.311 1.00 91.19 128 ASN A N 1
ATOM 957 C CA . ASN A 1 128 ? -6.133 2.708 -12.771 1.00 91.19 128 ASN A CA 1
ATOM 958 C C . ASN A 1 128 ? -4.676 2.276 -12.959 1.00 91.19 128 ASN A C 1
ATOM 960 O O . ASN A 1 128 ? -4.075 2.465 -14.025 1.00 91.19 128 ASN A O 1
ATOM 964 N N . VAL A 1 129 ? -4.141 1.605 -11.943 1.00 91.56 129 VAL A N 1
ATOM 965 C CA . VAL A 1 129 ? -2.813 0.991 -11.992 1.00 91.56 129 VAL A CA 1
ATOM 966 C C . VAL A 1 129 ? -2.960 -0.510 -11.852 1.00 91.56 129 VAL A C 1
ATOM 968 O O . VAL A 1 129 ? -3.608 -0.997 -10.929 1.00 91.56 129 VAL A O 1
ATOM 971 N N . THR A 1 130 ? -2.324 -1.247 -12.755 1.00 90.88 130 THR A N 1
ATOM 972 C CA . THR A 1 130 ? -2.254 -2.707 -12.685 1.00 90.88 130 THR A CA 1
ATOM 973 C C . THR A 1 130 ? -0.795 -3.130 -12.596 1.00 90.88 130 THR A C 1
ATOM 975 O O . THR A 1 130 ? -0.011 -2.880 -13.514 1.00 90.88 130 THR A O 1
ATOM 978 N N . ILE A 1 131 ? -0.432 -3.763 -11.479 1.00 88.56 131 ILE A N 1
ATOM 979 C CA . ILE A 1 131 ? 0.907 -4.298 -11.223 1.00 88.56 131 ILE A CA 1
ATOM 980 C C . ILE A 1 131 ? 0.892 -5.791 -11.536 1.00 88.56 131 ILE A C 1
ATOM 982 O O . ILE A 1 131 ? 0.166 -6.553 -10.898 1.00 88.56 131 ILE A O 1
ATOM 986 N N . THR A 1 132 ? 1.663 -6.204 -12.540 1.00 86.69 132 THR A N 1
ATOM 987 C CA . THR A 1 132 ? 1.681 -7.586 -13.057 1.00 86.69 132 THR A CA 1
ATOM 988 C C . THR A 1 132 ? 3.088 -8.003 -13.473 1.00 86.69 132 THR A C 1
ATOM 990 O O . THR A 1 132 ? 3.963 -7.167 -13.666 1.00 86.69 132 THR A O 1
ATOM 993 N N . GLY A 1 133 ? 3.324 -9.299 -13.681 1.00 78.81 133 GLY A N 1
ATOM 994 C CA . GLY A 1 133 ? 4.609 -9.769 -14.214 1.00 78.81 133 GLY A CA 1
ATOM 995 C C . GLY A 1 133 ? 5.721 -9.778 -13.161 1.00 78.81 133 GLY A C 1
ATOM 996 O O . GLY A 1 133 ? 5.463 -10.209 -12.038 1.00 78.81 133 GLY A O 1
ATOM 997 N N . ASN A 1 134 ? 6.952 -9.388 -13.528 1.00 68.62 134 ASN A N 1
ATOM 998 C CA . ASN A 1 134 ? 8.088 -9.376 -12.596 1.00 68.62 134 ASN A CA 1
ATOM 999 C C . ASN A 1 134 ? 8.063 -8.114 -11.725 1.00 68.62 134 ASN A C 1
ATOM 1001 O O . ASN A 1 134 ? 8.087 -7.008 -12.265 1.00 68.62 134 ASN A O 1
ATOM 1005 N N . ASN A 1 135 ? 8.021 -8.286 -10.400 1.00 64.56 135 ASN A N 1
ATOM 1006 C CA . ASN A 1 135 ? 7.770 -7.193 -9.449 1.00 64.56 135 ASN A CA 1
ATOM 1007 C C . ASN A 1 135 ? 8.913 -6.943 -8.477 1.00 64.56 135 ASN A C 1
ATOM 1009 O O . ASN A 1 135 ? 8.680 -6.526 -7.345 1.00 64.56 135 ASN A O 1
ATOM 1013 N N . ASP A 1 136 ? 10.143 -7.183 -8.921 1.00 64.56 136 ASP A N 1
ATOM 1014 C CA . ASP A 1 136 ? 11.289 -6.586 -8.253 1.00 64.56 136 ASP A CA 1
ATOM 1015 C C . ASP A 1 136 ? 11.199 -5.066 -8.490 1.00 64.56 136 ASP A C 1
ATOM 1017 O O . ASP A 1 1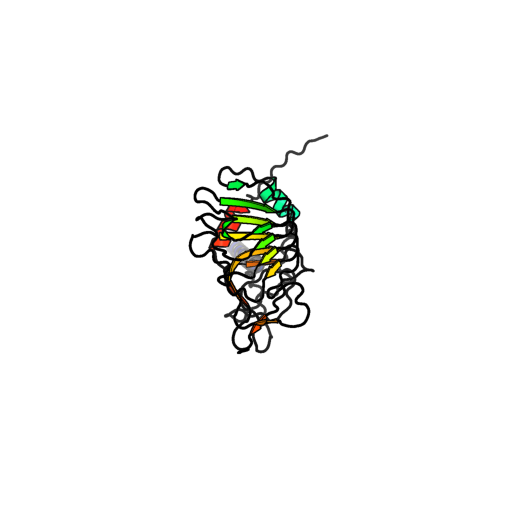36 ? 11.312 -4.614 -9.630 1.00 64.56 136 ASP A O 1
ATOM 1021 N N . PHE A 1 137 ? 10.945 -4.288 -7.435 1.00 72.44 137 PHE A N 1
ATOM 1022 C CA . PHE A 1 137 ? 11.129 -2.835 -7.462 1.00 72.44 137 PHE A CA 1
ATOM 1023 C C . PHE A 1 137 ? 12.631 -2.568 -7.319 1.00 72.44 137 PHE A C 1
ATOM 1025 O O . PHE A 1 137 ? 13.192 -2.826 -6.247 1.00 72.44 137 PHE A O 1
ATOM 1032 N N . PRO A 1 138 ? 13.325 -2.145 -8.388 1.00 67.62 138 PRO A N 1
ATOM 1033 C CA . PRO A 1 138 ? 14.758 -1.922 -8.320 1.00 67.62 138 PRO A CA 1
ATOM 1034 C C . PRO A 1 138 ? 15.072 -0.707 -7.442 1.00 67.62 138 PRO A C 1
ATOM 1036 O O . PRO A 1 138 ? 14.306 0.252 -7.392 1.00 67.62 138 PRO A O 1
ATOM 1039 N N . GLY A 1 139 ? 16.232 -0.752 -6.786 1.00 73.00 139 GLY A N 1
ATOM 1040 C CA . GLY A 1 139 ? 16.749 0.332 -5.951 1.00 73.00 139 GLY A CA 1
ATOM 1041 C C . GLY A 1 139 ? 16.512 0.112 -4.458 1.00 73.00 139 GLY A C 1
ATOM 1042 O O . GLY A 1 139 ? 15.963 -0.915 -4.085 1.00 73.00 139 GLY A O 1
ATOM 1043 N N . ASN A 1 140 ? 17.026 1.007 -3.606 1.00 78.56 140 ASN A N 1
ATOM 1044 C CA . ASN A 1 140 ? 17.153 0.814 -2.151 1.00 78.56 140 ASN A CA 1
ATOM 1045 C C . ASN A 1 140 ? 16.458 1.900 -1.309 1.00 78.56 140 ASN A C 1
ATOM 1047 O O . ASN A 1 140 ? 16.725 2.041 -0.111 1.00 78.56 140 ASN A O 1
ATOM 1051 N N . ARG A 1 141 ? 15.594 2.698 -1.944 1.00 82.50 141 ARG A N 1
ATOM 1052 C CA . ARG A 1 141 ? 14.863 3.802 -1.315 1.00 82.50 141 ARG A CA 1
ATOM 1053 C C . ARG A 1 141 ? 13.372 3.527 -1.197 1.00 82.50 141 ARG A C 1
ATOM 1055 O O . ARG A 1 141 ? 12.834 2.581 -1.766 1.00 82.50 141 ARG A O 1
ATOM 1062 N N . SER A 1 142 ? 12.689 4.343 -0.404 1.00 83.31 142 SER A N 1
ATOM 1063 C CA . SER A 1 142 ? 11.254 4.168 -0.186 1.00 83.31 142 SER A CA 1
ATOM 1064 C C . SER A 1 142 ? 10.448 4.819 -1.304 1.00 83.31 142 SER A C 1
ATOM 1066 O O . SER A 1 142 ? 10.873 5.810 -1.898 1.00 83.31 142 SER A O 1
ATOM 1068 N N . GLY A 1 143 ? 9.271 4.268 -1.585 1.00 84.50 143 GLY A N 1
ATOM 1069 C CA . GLY A 1 143 ? 8.364 4.771 -2.612 1.00 84.50 143 GLY A CA 1
ATOM 1070 C C . GLY A 1 143 ? 6.963 4.997 -2.065 1.00 84.50 143 GLY A C 1
ATOM 1071 O O . GLY A 1 143 ? 6.402 4.109 -1.422 1.00 84.50 143 GLY A O 1
ATOM 1072 N N . VAL A 1 144 ? 6.374 6.155 -2.363 1.00 88.00 144 VAL A N 1
ATOM 1073 C CA . VAL A 1 144 ? 4.936 6.394 -2.169 1.00 88.00 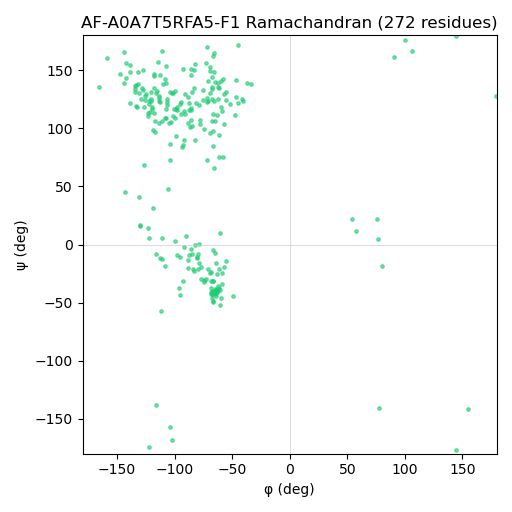144 VAL A CA 1
ATOM 1074 C C . VAL A 1 144 ? 4.276 6.584 -3.517 1.00 88.00 144 VAL A C 1
ATOM 1076 O O . VAL A 1 144 ? 4.712 7.394 -4.337 1.00 88.00 144 VAL A O 1
ATOM 1079 N N . ILE A 1 145 ? 3.214 5.822 -3.744 1.00 90.62 145 ILE A N 1
ATOM 1080 C CA . ILE A 1 145 ? 2.506 5.780 -5.013 1.00 90.62 145 ILE A CA 1
ATOM 1081 C C . ILE A 1 145 ? 1.054 6.167 -4.772 1.00 90.62 145 ILE A C 1
ATOM 1083 O O . ILE A 1 145 ? 0.303 5.442 -4.116 1.00 90.62 145 ILE A O 1
ATOM 1087 N N . PHE A 1 146 ? 0.663 7.304 -5.336 1.00 93.38 146 PHE A N 1
ATOM 1088 C CA . PHE A 1 146 ? -0.720 7.752 -5.384 1.00 93.38 146 PHE A CA 1
ATOM 1089 C C . PHE A 1 146 ? -1.399 7.185 -6.629 1.00 93.38 146 PHE A C 1
ATOM 1091 O O . PHE A 1 146 ? -0.912 7.360 -7.745 1.00 93.38 146 PHE A O 1
ATOM 1098 N N . VAL A 1 147 ? -2.539 6.526 -6.443 1.00 94.81 147 VAL A N 1
ATOM 1099 C CA . VAL A 1 147 ? -3.380 5.994 -7.521 1.00 94.81 147 VAL A CA 1
ATOM 1100 C C . VAL A 1 147 ? -4.768 6.594 -7.362 1.00 94.81 147 VAL A C 1
ATOM 1102 O O . VAL A 1 147 ? -5.462 6.287 -6.402 1.00 94.81 147 VAL A O 1
ATOM 1105 N N . SER A 1 148 ? -5.188 7.473 -8.269 1.00 94.31 148 SER A N 1
ATOM 1106 C CA . SER A 1 148 ? -6.475 8.173 -8.139 1.00 94.31 148 SER A CA 1
ATOM 1107 C C . SER A 1 148 ? -7.696 7.279 -8.364 1.00 94.31 148 SER A C 1
ATOM 1109 O O . SER A 1 148 ? -8.786 7.624 -7.912 1.00 94.31 148 SER A O 1
ATOM 1111 N N . ARG A 1 149 ? -7.532 6.141 -9.043 1.00 94.56 149 ARG A N 1
ATOM 1112 C CA . ARG A 1 149 ? -8.598 5.162 -9.295 1.00 94.56 149 ARG A CA 1
ATOM 1113 C C . ARG A 1 149 ? -8.272 3.827 -8.618 1.00 94.56 149 ARG A C 1
ATOM 1115 O O . ARG A 1 149 ? -7.830 3.834 -7.472 1.00 94.56 149 ARG A O 1
ATOM 1122 N N . ASP A 1 150 ? -8.513 2.703 -9.285 1.00 94.31 150 ASP A N 1
ATOM 1123 C CA . ASP A 1 150 ? -8.338 1.372 -8.716 1.00 94.31 150 ASP A CA 1
ATOM 1124 C C . ASP A 1 150 ? -6.888 0.878 -8.857 1.00 94.31 150 ASP A C 1
ATOM 1126 O O . ASP A 1 150 ? -6.206 1.138 -9.854 1.00 94.31 150 ASP A O 1
ATOM 1130 N N . LEU A 1 151 ? -6.431 0.121 -7.858 1.00 93.56 151 LEU A N 1
ATOM 1131 C CA . LEU A 1 151 ? -5.160 -0.603 -7.874 1.00 93.56 151 LEU A CA 1
ATOM 1132 C C . LEU A 1 151 ? -5.428 -2.102 -8.035 1.00 93.56 151 LEU A C 1
ATOM 1134 O O . LEU A 1 151 ? -6.043 -2.723 -7.170 1.00 93.56 151 LEU A O 1
ATOM 1138 N N . ASN A 1 152 ? -4.912 -2.702 -9.101 1.00 92.81 152 ASN A N 1
ATOM 1139 C CA . ASN A 1 152 ? -4.960 -4.144 -9.329 1.00 92.81 152 ASN A CA 1
ATOM 1140 C C . ASN A 1 152 ? -3.568 -4.743 -9.097 1.00 92.81 152 ASN A C 1
ATOM 1142 O O . ASN A 1 152 ? -2.598 -4.338 -9.738 1.00 92.81 152 ASN A O 1
ATOM 1146 N N . LEU A 1 153 ? -3.465 -5.700 -8.178 1.00 91.19 153 LEU A N 1
ATOM 1147 C CA . LEU A 1 153 ? -2.224 -6.394 -7.841 1.00 91.19 153 LEU A CA 1
ATOM 1148 C C . LEU A 1 153 ? -2.309 -7.845 -8.310 1.00 91.19 153 LEU A C 1
ATOM 1150 O O . LEU A 1 153 ? -2.969 -8.662 -7.675 1.00 91.19 153 LEU A O 1
ATOM 1154 N N . GLY A 1 154 ? -1.594 -8.172 -9.380 1.00 86.94 154 GLY A N 1
ATOM 1155 C CA . GLY A 1 154 ? -1.473 -9.524 -9.915 1.00 86.94 154 GLY A CA 1
ATOM 1156 C C . GLY A 1 154 ? -2.253 -9.765 -11.212 1.00 86.94 154 GLY A C 1
ATOM 1157 O O . GLY A 1 154 ? -3.067 -8.930 -11.611 1.00 86.94 154 GLY A O 1
ATOM 1158 N N . PRO A 1 155 ? -1.972 -10.889 -11.902 1.00 86.94 155 PRO A N 1
ATOM 1159 C CA . PRO A 1 155 ? -1.055 -11.966 -11.503 1.00 86.94 155 PRO A CA 1
ATOM 1160 C C . PRO A 1 155 ? 0.435 -11.567 -11.555 1.00 86.94 155 PRO A C 1
ATOM 1162 O O . PRO A 1 155 ? 0.895 -10.855 -12.452 1.00 86.94 155 PRO A O 1
ATOM 1165 N N . LEU A 1 156 ? 1.197 -12.031 -10.560 1.00 86.94 156 LEU A N 1
ATOM 1166 C CA . LEU A 1 156 ? 2.627 -11.750 -10.371 1.00 86.94 156 LEU A CA 1
ATOM 1167 C C . LEU A 1 156 ? 3.448 -13.002 -10.712 1.00 86.94 156 LEU A C 1
ATOM 1169 O O . LEU A 1 156 ? 3.068 -14.097 -10.311 1.00 86.94 156 LEU A O 1
ATOM 1173 N N . SER A 1 157 ? 4.589 -12.870 -11.394 1.00 85.56 157 SER A N 1
ATOM 1174 C CA . SER A 1 157 ? 5.395 -14.025 -11.841 1.00 85.56 157 SER A CA 1
ATOM 1175 C C . SER A 1 157 ? 5.938 -14.873 -10.686 1.00 85.56 157 SER A C 1
ATOM 1177 O O . SER A 1 157 ? 6.009 -16.094 -10.789 1.00 85.56 157 SER A O 1
ATOM 1179 N N . SER A 1 158 ? 6.299 -14.232 -9.575 1.00 85.19 158 SER A N 1
ATOM 1180 C CA . SER A 1 158 ? 6.748 -14.880 -8.339 1.00 85.19 158 SER A CA 1
ATOM 1181 C C . SER A 1 158 ? 5.609 -15.146 -7.353 1.00 85.19 158 SER A C 1
ATOM 1183 O O . SER A 1 158 ? 5.867 -15.673 -6.275 1.00 85.19 158 SER A O 1
ATOM 1185 N N . ASN A 1 159 ? 4.373 -14.741 -7.680 1.00 88.69 159 ASN A N 1
ATOM 1186 C CA . ASN A 1 159 ? 3.250 -14.598 -6.745 1.00 88.69 159 ASN A CA 1
ATOM 1187 C C . ASN A 1 159 ? 3.519 -13.639 -5.569 1.00 88.69 159 ASN A C 1
ATOM 1189 O O . ASN A 1 159 ? 2.739 -13.589 -4.618 1.00 88.69 159 ASN A O 1
ATOM 1193 N N . LYS A 1 160 ? 4.604 -12.861 -5.608 1.00 87.62 160 LYS A N 1
ATOM 1194 C CA . LYS A 1 160 ? 5.022 -11.994 -4.507 1.00 87.62 160 LYS A CA 1
ATOM 1195 C C . LYS A 1 160 ? 5.253 -10.570 -4.992 1.00 87.62 160 LYS A C 1
ATOM 1197 O O . LYS A 1 160 ? 5.908 -10.353 -6.012 1.00 87.62 160 LYS A O 1
ATOM 1202 N N . LEU A 1 161 ? 4.741 -9.615 -4.227 1.00 86.88 161 LEU A N 1
ATOM 1203 C CA . LEU A 1 161 ? 5.192 -8.231 -4.253 1.00 86.88 161 LEU A CA 1
ATOM 1204 C C . LEU A 1 161 ? 6.269 -8.099 -3.172 1.00 86.88 161 LEU A C 1
ATOM 1206 O O . LEU A 1 161 ? 5.957 -7.816 -2.019 1.00 86.88 161 LEU A O 1
ATOM 1210 N N . ASP A 1 162 ? 7.505 -8.427 -3.536 1.00 79.31 162 ASP A N 1
ATOM 1211 C CA . ASP A 1 162 ? 8.621 -8.569 -2.601 1.00 79.31 162 ASP A CA 1
ATOM 1212 C C . ASP A 1 162 ? 9.496 -7.309 -2.626 1.00 79.31 162 ASP A C 1
ATOM 1214 O O . ASP A 1 162 ? 10.103 -6.985 -3.649 1.00 79.31 162 ASP A O 1
ATOM 1218 N N . THR A 1 163 ? 9.561 -6.604 -1.495 1.00 72.25 163 THR A N 1
ATOM 1219 C CA . THR A 1 163 ? 10.448 -5.440 -1.303 1.00 72.25 163 THR A CA 1
ATOM 1220 C C . THR A 1 163 ? 11.576 -5.739 -0.309 1.00 72.25 163 THR A C 1
ATOM 1222 O O . THR A 1 163 ? 12.360 -4.854 0.047 1.00 72.25 163 THR A O 1
ATOM 1225 N N . SER A 1 164 ? 11.683 -6.993 0.147 1.00 60.56 164 SER A N 1
ATOM 1226 C CA . SER A 1 164 ? 12.627 -7.435 1.179 1.00 60.56 164 SER A CA 1
ATOM 1227 C C . SER A 1 164 ? 14.086 -7.407 0.720 1.00 60.56 164 SER A C 1
ATOM 1229 O O . SER A 1 164 ? 14.984 -7.238 1.544 1.00 60.56 164 SER A O 1
ATOM 1231 N N . LYS A 1 165 ? 14.338 -7.500 -0.593 1.00 56.97 165 LYS A N 1
ATOM 1232 C CA . LYS A 1 165 ? 15.699 -7.572 -1.147 1.00 56.97 165 LYS A CA 1
ATOM 1233 C C . LYS A 1 165 ? 16.516 -6.286 -0.991 1.00 56.97 165 LYS A C 1
ATOM 1235 O O . LYS A 1 165 ? 17.738 -6.378 -0.983 1.00 56.97 165 LYS A O 1
ATOM 1240 N N . ASN A 1 166 ? 15.885 -5.115 -0.848 1.00 56.78 166 ASN A N 1
ATOM 1241 C CA . ASN A 1 166 ? 16.595 -3.841 -1.010 1.00 56.78 166 ASN A CA 1
ATOM 1242 C C . ASN A 1 166 ? 16.398 -2.801 0.115 1.00 56.78 166 ASN A C 1
ATOM 1244 O O . ASN A 1 166 ? 16.703 -1.631 -0.088 1.00 56.78 166 ASN A O 1
ATOM 1248 N N . ALA A 1 167 ? 15.903 -3.173 1.303 1.00 56.00 167 ALA A N 1
ATOM 1249 C CA . ALA A 1 167 ? 15.565 -2.207 2.371 1.00 56.00 167 ALA A CA 1
ATOM 1250 C C . ALA A 1 167 ? 14.596 -1.084 1.921 1.00 56.00 167 ALA A C 1
ATOM 1252 O O . ALA A 1 167 ? 14.497 -0.029 2.544 1.00 56.00 167 ALA A O 1
ATOM 1253 N N . THR A 1 168 ? 13.848 -1.339 0.850 1.00 69.75 168 THR A N 1
ATOM 1254 C CA . THR A 1 168 ? 12.829 -0.462 0.279 1.00 69.75 168 THR A CA 1
ATOM 1255 C C . THR A 1 168 ? 11.509 -0.672 1.004 1.00 69.75 168 THR A C 1
ATOM 1257 O O . THR A 1 168 ? 11.058 -1.816 1.146 1.00 69.75 168 THR A O 1
ATOM 1260 N N . GLY A 1 169 ? 10.852 0.404 1.432 1.00 78.25 169 GLY A N 1
ATOM 1261 C CA . GLY A 1 169 ? 9.452 0.324 1.834 1.00 78.25 169 GLY A CA 1
ATOM 1262 C C . GLY A 1 169 ? 8.542 1.037 0.846 1.00 78.25 169 GLY A C 1
ATOM 1263 O O . GLY A 1 169 ? 8.851 2.112 0.335 1.00 78.25 169 GLY A O 1
ATOM 1264 N N . LEU A 1 170 ? 7.418 0.392 0.569 1.00 84.94 170 LEU A N 1
ATOM 1265 C CA . LEU A 1 170 ? 6.438 0.807 -0.412 1.00 84.94 170 LEU A CA 1
ATOM 1266 C C . LEU A 1 170 ? 5.124 1.164 0.277 1.00 84.94 170 LEU A C 1
ATOM 1268 O O . LEU A 1 170 ? 4.625 0.406 1.114 1.00 84.94 170 LEU A O 1
ATOM 1272 N N . VAL A 1 171 ? 4.565 2.313 -0.088 1.00 88.25 171 VAL A N 1
ATOM 1273 C CA . VAL A 1 171 ? 3.247 2.755 0.368 1.00 88.25 171 VAL A CA 1
ATOM 1274 C C . VAL A 1 171 ? 2.384 3.071 -0.845 1.00 88.25 171 VAL A C 1
ATOM 1276 O O . VAL A 1 171 ? 2.743 3.902 -1.676 1.00 88.25 171 VAL A O 1
ATOM 1279 N N . PHE A 1 172 ? 1.221 2.439 -0.924 1.00 91.75 172 PHE A N 1
ATOM 1280 C CA . PHE A 1 172 ? 0.181 2.769 -1.888 1.00 91.75 172 PHE A CA 1
ATOM 1281 C C . PHE A 1 172 ? -0.908 3.587 -1.208 1.00 91.75 172 PHE A C 1
ATOM 1283 O O . PHE A 1 172 ? -1.430 3.185 -0.169 1.00 91.75 172 PHE A O 1
ATOM 1290 N N . VAL A 1 173 ? -1.276 4.708 -1.821 1.00 93.12 173 VAL A N 1
ATOM 1291 C CA . VAL A 1 173 ? -2.429 5.522 -1.431 1.00 93.12 173 VAL A CA 1
ATOM 1292 C C . VAL A 1 173 ? -3.395 5.535 -2.609 1.00 93.12 173 VAL A C 1
ATOM 1294 O O . VAL A 1 173 ? -3.071 6.055 -3.674 1.00 93.12 173 VAL A O 1
ATOM 1297 N N . VAL A 1 174 ? -4.562 4.919 -2.441 1.00 95.50 174 VAL A N 1
ATOM 1298 C CA . VAL A 1 174 ? -5.474 4.564 -3.537 1.00 95.50 174 VAL A CA 1
ATOM 1299 C C . VAL A 1 174 ? -6.832 5.238 -3.339 1.00 95.50 174 VAL A C 1
ATOM 1301 O O . VAL A 1 174 ? -7.459 5.083 -2.293 1.00 95.50 174 VAL A O 1
ATOM 1304 N N . GLY A 1 175 ? -7.301 5.985 -4.337 1.00 94.50 175 GLY A N 1
ATOM 1305 C CA . GLY A 1 175 ? -8.599 6.668 -4.316 1.00 94.50 175 GLY A CA 1
ATOM 1306 C C . GLY A 1 175 ? -9.781 5.731 -4.578 1.00 94.50 175 GLY A C 1
ATOM 1307 O O . GLY A 1 175 ? -10.877 5.954 -4.065 1.00 94.50 175 GLY A O 1
ATOM 1308 N N . GLY A 1 176 ? -9.556 4.665 -5.348 1.00 93.50 176 GLY A N 1
ATOM 1309 C CA . GLY A 1 176 ? -10.530 3.622 -5.657 1.00 93.50 176 GLY A CA 1
ATOM 1310 C C . GLY A 1 176 ? -10.302 2.320 -4.888 1.00 93.50 176 GLY A C 1
ATOM 1311 O O . GLY A 1 176 ? -9.699 2.295 -3.813 1.00 93.50 176 GLY A O 1
ATOM 1312 N N . ASN A 1 177 ? -10.822 1.225 -5.439 1.00 93.94 177 ASN A N 1
ATOM 1313 C CA . ASN A 1 177 ? -10.704 -0.115 -4.872 1.00 93.94 177 ASN A CA 1
ATOM 1314 C C . ASN A 1 177 ? -9.290 -0.677 -5.035 1.00 93.94 177 ASN A C 1
ATOM 1316 O O . ASN A 1 177 ? -8.562 -0.331 -5.965 1.00 93.94 177 ASN A O 1
ATOM 1320 N N . VAL A 1 178 ? -8.932 -1.615 -4.163 1.00 94.38 178 VAL A N 1
ATOM 1321 C CA . VAL A 1 178 ? -7.717 -2.421 -4.316 1.00 94.38 178 VAL A CA 1
ATOM 1322 C C . VAL A 1 178 ? -8.125 -3.861 -4.561 1.00 94.38 178 VAL A C 1
ATOM 1324 O O . VAL A 1 178 ? -8.820 -4.451 -3.741 1.00 94.38 178 VAL A O 1
ATOM 1327 N N . ASN A 1 179 ? -7.678 -4.439 -5.669 1.00 93.88 179 ASN A N 1
ATOM 1328 C CA . ASN A 1 179 ? -7.986 -5.808 -6.057 1.00 93.88 179 ASN A CA 1
ATOM 1329 C C . ASN A 1 179 ? -6.699 -6.636 -6.022 1.00 93.88 179 ASN A C 1
ATOM 1331 O O . ASN A 1 179 ? -5.856 -6.516 -6.908 1.00 93.88 179 ASN A O 1
ATOM 1335 N N . ILE A 1 180 ? -6.539 -7.468 -4.994 1.00 93.12 180 ILE A N 1
ATOM 1336 C CA . ILE A 1 180 ? -5.399 -8.381 -4.857 1.00 93.12 180 ILE A CA 1
ATOM 1337 C C . ILE A 1 180 ? -5.774 -9.712 -5.489 1.00 93.12 180 ILE A C 1
ATOM 1339 O O . ILE A 1 180 ? -6.660 -10.401 -4.984 1.00 93.12 180 ILE A O 1
ATOM 1343 N N . ASP A 1 181 ? -5.100 -10.086 -6.570 1.00 91.88 181 ASP A N 1
ATOM 1344 C CA . ASP A 1 181 ? -5.327 -11.349 -7.259 1.00 91.88 181 ASP A CA 1
ATOM 1345 C C . ASP A 1 181 ? -5.116 -12.547 -6.317 1.00 91.88 181 ASP A C 1
ATOM 1347 O O . ASP A 1 181 ? -4.235 -12.566 -5.451 1.00 91.88 181 ASP A O 1
ATOM 1351 N N . SER A 1 182 ? -5.954 -13.568 -6.486 1.00 90.00 182 SER A N 1
ATOM 1352 C CA . SER A 1 182 ? -5.931 -14.794 -5.688 1.00 90.00 182 SER A CA 1
ATOM 1353 C C . SER A 1 182 ? -4.606 -15.565 -5.749 1.00 90.00 182 SER A C 1
ATOM 1355 O O . SER A 1 182 ? -4.289 -16.283 -4.798 1.00 90.00 182 SER A O 1
ATOM 1357 N N . THR A 1 183 ? -3.816 -15.410 -6.819 1.00 90.69 183 THR A N 1
ATOM 1358 C CA . THR A 1 183 ? -2.509 -16.067 -6.946 1.00 90.69 183 THR A CA 1
ATOM 1359 C C . THR A 1 183 ? -1.429 -15.394 -6.110 1.00 90.69 183 THR A C 1
ATOM 1361 O O . THR A 1 183 ? -0.429 -16.037 -5.805 1.00 90.69 183 THR A O 1
ATOM 1364 N N . VAL A 1 184 ? -1.615 -14.134 -5.697 1.00 91.31 184 VAL A N 1
ATOM 1365 C CA . VAL A 1 184 ? -0.642 -13.408 -4.869 1.00 91.31 184 VAL A CA 1
ATOM 1366 C C . VAL A 1 184 ? -0.568 -14.047 -3.487 1.00 91.31 184 VAL A C 1
ATOM 1368 O O . VAL A 1 184 ? -1.583 -14.178 -2.809 1.00 91.31 184 VAL A O 1
ATOM 1371 N N . THR A 1 185 ? 0.628 -14.428 -3.053 1.00 91.88 185 THR A N 1
ATOM 1372 C CA . THR A 1 185 ? 0.893 -15.066 -1.756 1.00 91.88 185 THR A CA 1
ATOM 1373 C C . THR A 1 185 ? 1.619 -14.152 -0.776 1.00 91.88 185 THR A C 1
ATOM 1375 O O . THR A 1 185 ? 1.605 -14.422 0.419 1.00 91.88 185 THR A O 1
ATOM 1378 N N . GLN A 1 186 ? 2.266 -13.084 -1.250 1.00 91.19 186 GLN A N 1
ATOM 1379 C CA . GLN A 1 186 ? 2.999 -12.151 -0.390 1.00 91.19 186 GLN A CA 1
ATOM 1380 C C . GLN A 1 186 ? 2.884 -10.711 -0.891 1.00 91.19 186 GLN A C 1
ATOM 1382 O O . GLN A 1 186 ? 2.993 -10.475 -2.097 1.00 91.19 186 GLN A O 1
ATOM 1387 N N . ILE A 1 187 ? 2.703 -9.767 0.034 1.00 89.81 187 ILE A N 1
ATOM 1388 C CA . ILE A 1 187 ? 2.738 -8.324 -0.218 1.00 89.81 187 ILE A CA 1
ATOM 1389 C C . ILE A 1 187 ? 3.593 -7.645 0.847 1.00 89.81 187 ILE A C 1
ATOM 1391 O O . ILE A 1 187 ? 3.215 -7.652 2.012 1.00 89.81 187 ILE A O 1
ATOM 1395 N N . ASP A 1 188 ? 4.676 -6.992 0.439 1.00 87.81 188 ASP A N 1
ATOM 1396 C CA . ASP A 1 188 ? 5.532 -6.204 1.329 1.00 87.81 188 ASP A CA 1
ATOM 1397 C C . ASP A 1 188 ? 5.267 -4.700 1.131 1.00 87.81 188 ASP A C 1
ATOM 1399 O O . ASP A 1 188 ? 6.054 -3.968 0.523 1.00 87.81 188 ASP A O 1
ATOM 1403 N N . ALA A 1 189 ? 4.122 -4.211 1.605 1.00 87.19 189 ALA A N 1
ATOM 1404 C CA . ALA A 1 189 ? 3.733 -2.811 1.441 1.00 87.19 189 ALA A CA 1
ATOM 1405 C C . ALA A 1 189 ? 2.693 -2.363 2.471 1.00 87.19 189 ALA A C 1
ATOM 1407 O O . ALA A 1 189 ? 1.934 -3.165 3.020 1.00 87.19 189 ALA A O 1
ATOM 1408 N N . VAL A 1 190 ? 2.593 -1.047 2.662 1.00 87.69 190 VAL A N 1
ATOM 1409 C CA . VAL A 1 190 ? 1.398 -0.432 3.249 1.00 87.69 190 VAL A CA 1
ATOM 1410 C C . VAL A 1 190 ? 0.439 -0.050 2.132 1.00 87.69 190 VAL A C 1
ATOM 1412 O O . VAL A 1 190 ? 0.827 0.623 1.182 1.00 87.69 190 VAL A O 1
ATOM 1415 N N . ILE A 1 191 ? -0.821 -0.452 2.252 1.00 91.25 191 ILE A N 1
ATOM 1416 C CA . ILE A 1 191 ? -1.882 -0.112 1.305 1.00 91.25 191 ILE A CA 1
ATOM 1417 C C . ILE A 1 191 ? -2.960 0.666 2.050 1.00 91.25 191 ILE A C 1
ATOM 1419 O O . ILE A 1 191 ? -3.589 0.149 2.971 1.00 91.25 191 ILE A O 1
ATOM 1423 N N . ILE A 1 192 ? -3.182 1.902 1.619 1.00 90.19 192 ILE A N 1
ATOM 1424 C CA . ILE A 1 192 ? -4.202 2.816 2.123 1.00 90.19 192 ILE A CA 1
ATOM 1425 C C . ILE A 1 192 ? -5.215 3.037 1.000 1.00 90.19 192 ILE A C 1
ATOM 1427 O O . ILE A 1 192 ? -4.820 3.404 -0.105 1.00 90.19 192 ILE A O 1
ATOM 1431 N N . SER A 1 193 ? -6.507 2.822 1.251 1.00 92.12 193 SER A N 1
ATOM 1432 C CA . SER A 1 193 ? -7.546 2.920 0.217 1.00 92.12 193 SER A CA 1
ATOM 1433 C C . SER A 1 193 ? -8.771 3.708 0.683 1.00 92.12 193 SER A C 1
ATOM 1435 O O . SER A 1 193 ? -9.257 3.507 1.793 1.00 92.12 193 SER A O 1
ATOM 1437 N N . SER A 1 194 ? -9.293 4.585 -0.179 1.00 90.81 194 SER A N 1
ATOM 1438 C CA . SER A 1 194 ? -10.634 5.184 -0.050 1.00 90.81 194 SER A CA 1
ATOM 1439 C C . SER A 1 194 ? -11.747 4.304 -0.636 1.00 90.81 194 SER A C 1
ATOM 1441 O O . SER A 1 194 ? -12.927 4.623 -0.482 1.00 90.81 194 SER A O 1
ATOM 1443 N N . GLY A 1 195 ? -11.390 3.217 -1.323 1.00 89.69 195 GLY A N 1
ATOM 1444 C CA . GLY A 1 195 ? -12.289 2.171 -1.798 1.00 89.69 195 GLY A CA 1
ATOM 1445 C C . GLY A 1 195 ? -12.243 0.916 -0.925 1.00 89.69 195 GLY A C 1
ATOM 1446 O O . GLY A 1 195 ? -11.697 0.903 0.172 1.00 89.69 195 GLY A O 1
ATOM 1447 N N . THR A 1 196 ? -12.843 -0.168 -1.418 1.00 89.75 196 THR A N 1
ATOM 1448 C CA . THR A 1 196 ? -12.770 -1.477 -0.754 1.00 89.75 196 THR A CA 1
ATOM 1449 C C . THR A 1 196 ? -11.478 -2.193 -1.143 1.00 89.75 196 THR A C 1
ATOM 1451 O O . THR A 1 196 ? -11.147 -2.279 -2.327 1.00 89.75 196 THR A O 1
ATOM 1454 N N . ILE A 1 197 ? -10.780 -2.764 -0.159 1.00 91.06 197 ILE A N 1
ATOM 1455 C CA . ILE A 1 197 ? -9.640 -3.660 -0.391 1.00 91.06 197 ILE A CA 1
ATOM 1456 C C . ILE A 1 197 ? -10.159 -5.100 -0.467 1.00 91.06 197 ILE A C 1
ATOM 1458 O O . ILE A 1 197 ? -10.610 -5.654 0.534 1.00 91.06 197 ILE A O 1
ATOM 1462 N N . TYR A 1 198 ? -10.089 -5.711 -1.645 1.00 91.75 198 TYR A N 1
ATOM 1463 C CA . TYR A 1 198 ? -10.451 -7.100 -1.904 1.00 91.75 198 TYR A CA 1
ATOM 1464 C C . TYR A 1 198 ? -9.193 -7.973 -1.930 1.00 91.75 198 TYR A C 1
ATOM 1466 O O . TYR A 1 198 ? -8.328 -7.821 -2.791 1.00 91.75 198 TYR A O 1
ATOM 1474 N N . THR A 1 199 ? -9.093 -8.921 -1.001 1.00 89.31 199 THR A N 1
ATOM 1475 C CA . THR A 1 199 ? -7.903 -9.785 -0.850 1.00 89.31 199 THR A CA 1
ATOM 1476 C C . THR A 1 199 ? -7.826 -10.944 -1.852 1.00 89.31 199 THR A C 1
ATOM 1478 O O . THR A 1 199 ? -6.811 -11.637 -1.886 1.00 89.31 199 THR A O 1
ATOM 1481 N N . ALA A 1 200 ? -8.871 -11.188 -2.652 1.00 87.94 200 ALA A N 1
ATOM 1482 C CA . ALA A 1 200 ? -8.970 -12.343 -3.555 1.00 87.94 200 ALA A CA 1
ATOM 1483 C C . ALA A 1 200 ? -9.662 -12.020 -4.897 1.00 87.94 200 ALA A C 1
ATOM 1485 O O . ALA A 1 200 ? -10.531 -12.769 -5.346 1.00 87.94 200 ALA A O 1
ATOM 1486 N N . GLY A 1 201 ? -9.284 -10.904 -5.520 1.00 81.56 201 GLY A N 1
ATOM 1487 C CA . GLY A 1 201 ? -9.821 -10.416 -6.791 1.00 81.56 201 GLY A CA 1
ATOM 1488 C C . GLY A 1 201 ? -11.026 -9.487 -6.629 1.00 81.56 201 GLY A C 1
ATOM 1489 O O . GLY A 1 201 ? -11.666 -9.437 -5.575 1.00 81.56 201 GLY A O 1
ATOM 1490 N N . GLY A 1 202 ? -11.313 -8.713 -7.679 1.00 73.62 202 GLY A N 1
ATOM 1491 C CA . GLY A 1 202 ? -12.344 -7.678 -7.646 1.00 73.62 202 GLY A CA 1
ATOM 1492 C C . GLY A 1 202 ? -13.744 -8.228 -7.391 1.00 73.62 202 GLY A C 1
ATOM 1493 O O . GLY A 1 202 ? -14.155 -9.228 -7.973 1.00 73.62 202 GLY A O 1
ATOM 1494 N N . GLY A 1 203 ? -14.488 -7.553 -6.510 1.00 64.56 203 GLY A N 1
ATOM 1495 C CA . GLY A 1 203 ? -15.902 -7.845 -6.289 1.00 64.56 203 GLY A CA 1
ATOM 1496 C C . GLY A 1 203 ? -16.186 -9.106 -5.475 1.00 64.56 203 GLY A C 1
ATOM 1497 O O . GLY A 1 203 ? -17.310 -9.607 -5.552 1.00 64.56 203 GLY A O 1
ATOM 1498 N N . CYS A 1 204 ? -15.233 -9.600 -4.666 1.00 71.75 204 CYS A N 1
ATOM 1499 C CA . CYS A 1 204 ? -15.496 -10.711 -3.750 1.00 71.75 204 CYS A CA 1
ATOM 1500 C C . CYS A 1 204 ? -16.581 -10.311 -2.733 1.00 71.75 204 CYS A C 1
ATOM 1502 O O . CYS A 1 204 ? -16.373 -9.636 -1.722 1.00 71.75 204 CYS A O 1
ATOM 1504 N N . THR A 1 205 ? -17.808 -10.665 -3.089 1.00 56.41 205 THR A N 1
ATOM 1505 C CA . THR A 1 205 ? -19.037 -10.351 -2.386 1.00 56.41 205 THR A CA 1
ATOM 1506 C C . THR A 1 205 ? -19.679 -11.698 -2.103 1.00 56.41 205 THR A C 1
ATOM 1508 O O . THR A 1 205 ? -20.056 -12.431 -3.008 1.00 56.41 205 THR A O 1
ATOM 1511 N N . THR A 1 206 ? -19.750 -12.061 -0.823 1.00 49.34 206 THR A N 1
ATOM 1512 C CA . THR A 1 206 ? -20.516 -13.196 -0.263 1.00 49.34 206 THR A CA 1
ATOM 1513 C C . THR A 1 206 ? -19.950 -14.622 -0.347 1.00 49.34 206 THR A C 1
ATOM 1515 O O . THR A 1 206 ? -20.354 -15.440 0.476 1.00 49.34 206 THR A O 1
ATOM 1518 N N . SER A 1 207 ? -18.984 -14.953 -1.211 1.00 53.72 207 SER A N 1
ATOM 1519 C CA . SER A 1 207 ? -18.404 -16.310 -1.260 1.00 53.72 207 SER A CA 1
ATOM 1520 C C . SER A 1 207 ? -16.878 -16.278 -1.250 1.00 53.72 207 SER A C 1
ATOM 1522 O O . SER A 1 207 ? -16.244 -15.496 -1.949 1.00 53.72 207 SER A O 1
ATOM 1524 N N . SER A 1 208 ? -16.278 -17.080 -0.370 1.00 72.12 208 SER A N 1
ATOM 1525 C CA . SER A 1 208 ? -14.826 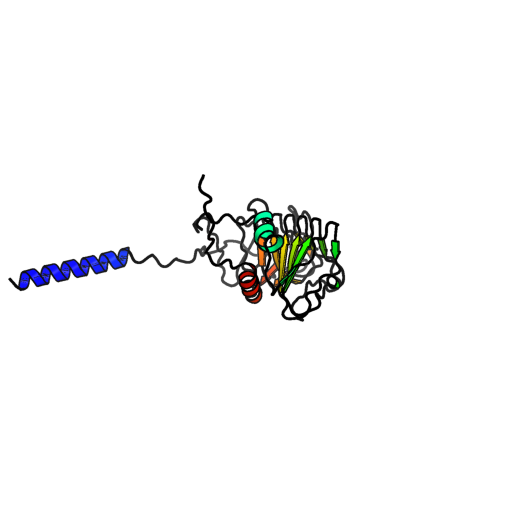-17.130 -0.220 1.00 72.12 208 SER A CA 1
ATOM 1526 C C . SER A 1 208 ? -14.195 -17.812 -1.435 1.00 72.12 208 SER A C 1
ATOM 1528 O O . SER A 1 208 ? -14.531 -18.960 -1.730 1.00 72.12 208 SER A O 1
ATOM 1530 N N . THR A 1 209 ? -13.269 -17.132 -2.108 1.00 80.38 209 THR A N 1
ATOM 1531 C CA . THR A 1 209 ? -12.459 -17.692 -3.191 1.00 80.38 209 THR A CA 1
ATOM 1532 C C . THR A 1 209 ? -11.557 -18.772 -2.612 1.00 80.38 209 THR A C 1
ATOM 1534 O O . THR A 1 209 ? -10.804 -18.533 -1.663 1.00 80.38 209 THR A O 1
ATOM 1537 N N . SER A 1 210 ? -11.649 -19.981 -3.163 1.00 84.50 210 SER A N 1
ATOM 1538 C CA . SER A 1 210 ? -10.798 -21.082 -2.725 1.00 84.50 210 SER A CA 1
ATOM 1539 C C . SER A 1 210 ? -9.389 -20.893 -3.276 1.00 84.50 210 SER A C 1
ATOM 1541 O O . SER A 1 210 ? -9.214 -20.753 -4.483 1.00 84.50 210 SER A O 1
ATOM 1543 N N . VAL A 1 211 ? -8.396 -20.880 -2.392 1.00 84.44 211 VAL A N 1
ATOM 1544 C CA . VAL A 1 211 ? -6.989 -20.644 -2.729 1.00 84.44 211 VAL A CA 1
ATOM 1545 C C . VAL A 1 211 ? -6.108 -21.759 -2.174 1.00 84.44 211 VAL A C 1
ATOM 1547 O O . VAL A 1 211 ? -6.409 -22.363 -1.142 1.00 84.44 211 VAL A O 1
ATOM 1550 N N . SER A 1 212 ? -5.002 -22.034 -2.864 1.00 84.25 212 SER A N 1
ATOM 1551 C CA . SER A 1 212 ? -4.039 -23.067 -2.458 1.00 84.25 212 SER A CA 1
ATOM 1552 C C . SER A 1 212 ? -3.042 -22.580 -1.407 1.00 84.25 212 SER A C 1
ATOM 1554 O O . SER A 1 212 ? -2.479 -23.397 -0.688 1.00 84.25 212 SER A O 1
ATOM 1556 N N . ASN A 1 213 ? -2.823 -21.265 -1.321 1.00 84.88 213 ASN A N 1
ATOM 1557 C CA . ASN A 1 213 ? -1.794 -20.654 -0.486 1.00 84.88 213 ASN A CA 1
ATOM 1558 C C . ASN A 1 213 ? -2.365 -19.492 0.335 1.00 84.88 213 ASN A C 1
ATOM 1560 O O . ASN A 1 213 ? -3.263 -18.777 -0.118 1.00 84.88 213 ASN A O 1
ATOM 1564 N N . THR A 1 214 ? -1.798 -19.289 1.522 1.00 87.75 214 THR A N 1
ATOM 1565 C CA . THR A 1 214 ? -2.065 -18.130 2.381 1.00 87.75 214 THR A CA 1
ATOM 1566 C C . THR A 1 214 ? -1.522 -16.848 1.742 1.00 87.75 214 THR A C 1
ATOM 1568 O O . THR A 1 214 ? -0.473 -16.866 1.096 1.00 87.75 214 THR A O 1
ATOM 1571 N N . LEU A 1 215 ? -2.238 -15.736 1.928 1.00 90.25 215 LEU A N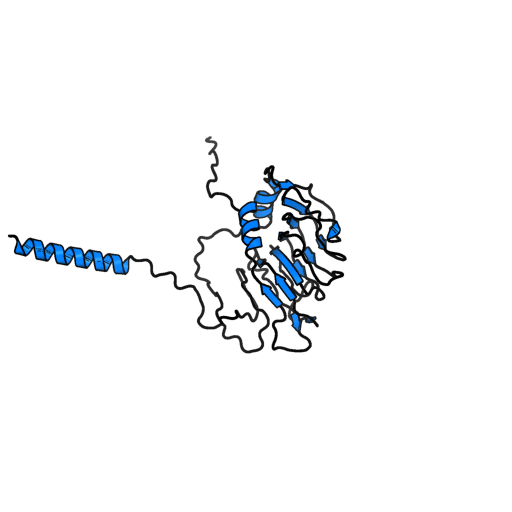 1
ATOM 1572 C CA . LEU A 1 215 ? -1.720 -14.392 1.669 1.00 90.25 215 LEU A CA 1
ATOM 1573 C C . LEU A 1 215 ? -1.017 -13.863 2.914 1.00 90.25 215 LEU A C 1
ATOM 1575 O O . LEU A 1 215 ? -1.665 -13.704 3.945 1.00 90.25 215 LEU A O 1
ATOM 1579 N N . THR A 1 216 ? 0.258 -13.514 2.796 1.00 90.81 216 THR A N 1
ATOM 1580 C CA . THR A 1 216 ? 0.999 -12.813 3.848 1.00 90.81 216 THR A CA 1
ATOM 1581 C C . THR A 1 216 ? 1.237 -11.364 3.441 1.00 90.81 216 THR A C 1
ATOM 1583 O O . THR A 1 216 ? 1.927 -11.095 2.462 1.00 90.81 216 THR A O 1
ATOM 1586 N N . VAL A 1 217 ? 0.682 -10.420 4.192 1.00 89.25 217 VAL A N 1
ATOM 1587 C CA . VAL A 1 217 ? 0.952 -8.989 4.037 1.00 89.25 217 VAL A CA 1
ATOM 1588 C C . VAL A 1 217 ? 1.959 -8.578 5.102 1.00 89.25 217 VAL A C 1
ATOM 1590 O O . VAL A 1 217 ? 1.616 -8.534 6.278 1.00 89.25 217 VAL A O 1
ATOM 1593 N N . ASN A 1 218 ? 3.189 -8.280 4.704 1.00 86.56 218 ASN A N 1
ATOM 1594 C CA . ASN A 1 218 ? 4.202 -7.684 5.566 1.00 86.56 218 ASN A CA 1
ATOM 1595 C C . ASN A 1 218 ? 4.110 -6.158 5.429 1.00 86.56 218 ASN A C 1
ATOM 1597 O O . ASN A 1 218 ? 4.697 -5.549 4.537 1.00 86.56 218 ASN A O 1
ATOM 1601 N N . GLY A 1 219 ? 3.287 -5.545 6.272 1.00 82.25 219 GLY A N 1
ATOM 1602 C CA . GLY A 1 219 ? 2.914 -4.141 6.192 1.00 82.25 219 GLY A CA 1
ATOM 1603 C C . GLY A 1 219 ? 1.561 -3.894 6.849 1.00 82.25 219 GLY A C 1
ATOM 1604 O O . GLY A 1 219 ? 1.247 -4.480 7.884 1.00 82.25 219 GLY A O 1
ATOM 1605 N N . SER A 1 220 ? 0.753 -3.021 6.250 1.00 82.38 220 SER A N 1
ATOM 1606 C CA . SER A 1 220 ? -0.562 -2.657 6.790 1.00 82.38 220 SER A CA 1
ATOM 1607 C C 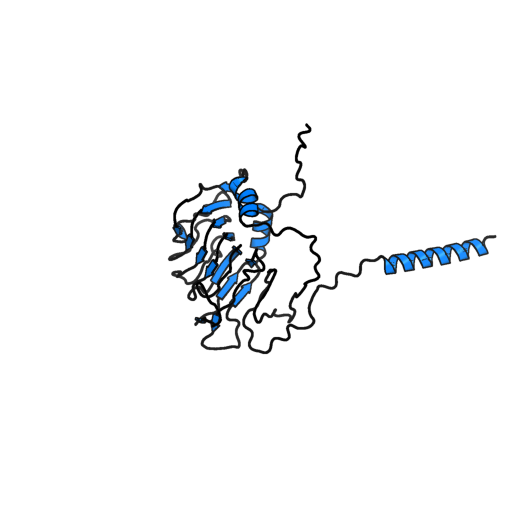. SER A 1 220 ? -1.587 -2.480 5.680 1.00 82.38 220 SER A C 1
ATOM 1609 O O . SER A 1 220 ? -1.283 -1.913 4.633 1.00 82.38 220 SER A O 1
ATOM 1611 N N . LEU A 1 221 ? -2.824 -2.897 5.943 1.00 83.88 221 LEU A N 1
ATOM 1612 C CA . LEU A 1 221 ? -3.990 -2.560 5.129 1.00 83.88 221 LEU A CA 1
ATOM 1613 C C . LEU A 1 221 ? -4.828 -1.538 5.900 1.00 83.88 221 LEU A C 1
ATOM 1615 O O . LEU A 1 221 ? -5.194 -1.787 7.049 1.00 83.88 221 LEU A O 1
ATOM 1619 N N . VAL A 1 222 ? -5.117 -0.398 5.277 1.00 83.38 222 VAL A N 1
ATOM 1620 C CA . VAL A 1 222 ? -5.841 0.720 5.890 1.00 83.38 222 VAL A CA 1
ATOM 1621 C C . VAL A 1 222 ? -6.989 1.125 4.973 1.00 83.38 222 VAL A C 1
ATOM 1623 O O . VAL A 1 222 ? -6.773 1.428 3.799 1.00 83.38 222 VAL A O 1
ATOM 1626 N N . SER A 1 223 ? -8.209 1.154 5.510 1.00 83.94 223 SER A N 1
ATOM 1627 C CA . SER A 1 223 ? -9.355 1.765 4.828 1.00 83.94 223 SER A CA 1
ATOM 1628 C C . SER A 1 223 ? -9.613 3.162 5.389 1.00 83.94 223 SER A C 1
ATOM 1630 O O . SER A 1 223 ? -9.637 3.350 6.605 1.00 83.94 223 SER A O 1
ATOM 1632 N N . LEU A 1 224 ? -9.790 4.134 4.494 1.00 81.25 224 LEU A N 1
ATOM 1633 C CA . LEU A 1 224 ? -10.120 5.522 4.822 1.00 81.25 224 LEU A CA 1
ATOM 1634 C C . LEU A 1 224 ? -11.637 5.762 4.925 1.00 81.25 224 LEU A C 1
ATOM 1636 O O . LEU A 1 224 ? -12.046 6.817 5.401 1.00 81.25 224 LEU A O 1
ATOM 1640 N N . ASP A 1 225 ? -12.466 4.819 4.463 1.00 78.81 225 ASP A N 1
ATOM 1641 C CA . ASP A 1 225 ? -13.925 4.956 4.375 1.00 78.81 225 ASP A CA 1
ATOM 1642 C C . ASP A 1 225 ? -14.614 3.782 5.087 1.00 78.81 225 ASP A C 1
ATOM 1644 O O . ASP A 1 225 ? -14.485 2.622 4.691 1.00 78.81 225 ASP A O 1
ATOM 1648 N N . GLU A 1 226 ? -15.396 4.086 6.126 1.00 70.88 226 GLU A N 1
ATOM 1649 C CA . GLU A 1 226 ? -16.082 3.072 6.941 1.00 70.88 226 GLU A CA 1
ATOM 1650 C C . GLU A 1 226 ? -17.107 2.253 6.159 1.00 70.88 226 GLU A C 1
ATOM 1652 O O . GLU A 1 226 ? -17.394 1.108 6.515 1.00 70.88 226 GLU A O 1
ATOM 1657 N N . THR A 1 227 ? -17.646 2.818 5.078 1.00 78.62 227 THR A N 1
ATOM 1658 C CA . THR A 1 227 ? -18.618 2.144 4.209 1.00 78.62 227 THR A CA 1
ATOM 1659 C C . THR A 1 227 ? -17.949 1.197 3.211 1.00 78.62 227 THR A C 1
ATOM 1661 O O . THR A 1 227 ? -18.622 0.377 2.580 1.00 78.62 227 THR A O 1
ATOM 1664 N N . LYS A 1 228 ? -16.617 1.269 3.087 1.00 83.12 228 LYS A N 1
ATOM 1665 C CA . LYS A 1 228 ? -15.802 0.474 2.161 1.00 83.12 228 LYS A CA 1
ATOM 1666 C C . LYS A 1 228 ? -14.672 -0.236 2.925 1.00 83.12 228 LYS A C 1
ATOM 1668 O O . LYS A 1 228 ? -13.495 0.092 2.764 1.00 83.12 228 LYS A O 1
ATOM 1673 N N . PRO A 1 229 ? -15.014 -1.223 3.773 1.00 82.19 229 PRO A N 1
ATOM 1674 C CA . PRO A 1 229 ? -14.040 -1.908 4.615 1.00 82.19 229 PRO A CA 1
ATOM 1675 C C . PRO A 1 229 ? -13.126 -2.827 3.801 1.00 82.19 229 PRO A C 1
ATOM 1677 O O . PRO A 1 229 ? -13.388 -3.139 2.641 1.00 82.19 229 PRO A O 1
ATOM 1680 N N . ILE A 1 230 ? -12.077 -3.335 4.442 1.00 84.50 230 ILE A N 1
ATOM 1681 C CA . ILE A 1 230 ? -11.251 -4.416 3.892 1.00 84.50 230 ILE A CA 1
ATOM 1682 C C . ILE A 1 230 ? -12.071 -5.717 3.884 1.00 84.50 230 ILE A C 1
ATOM 1684 O O . ILE A 1 230 ? -12.651 -6.098 4.902 1.00 84.50 230 ILE A O 1
ATOM 1688 N N . LYS A 1 231 ? -12.104 -6.419 2.747 1.00 85.25 231 LYS A N 1
ATOM 1689 C CA . LYS A 1 231 ? -12.795 -7.702 2.564 1.00 85.25 231 LYS A CA 1
ATOM 1690 C C . LYS A 1 231 ? -11.796 -8.857 2.448 1.00 85.25 231 LYS A C 1
ATOM 1692 O O . LYS A 1 231 ? -11.104 -9.029 1.438 1.00 85.25 231 LYS A O 1
ATOM 1697 N N . PHE A 1 232 ? -11.767 -9.678 3.494 1.00 83.56 232 PHE A N 1
ATOM 1698 C CA . PHE A 1 232 ? -11.013 -10.930 3.566 1.00 83.56 232 PHE A CA 1
ATOM 1699 C C . PHE A 1 232 ? -11.843 -12.060 2.958 1.00 83.56 232 PHE A C 1
ATOM 1701 O O . PHE A 1 232 ? -12.873 -12.462 3.505 1.00 83.56 232 PHE A O 1
ATOM 1708 N N . CYS A 1 233 ? -11.444 -12.504 1.772 1.00 83.25 233 CYS A N 1
ATOM 1709 C CA . CYS A 1 233 ? -12.262 -13.342 0.902 1.00 83.25 233 CYS A CA 1
ATOM 1710 C C . CYS A 1 233 ? -11.610 -14.673 0.551 1.00 83.25 233 CYS A C 1
ATOM 1712 O O . CYS A 1 233 ? -12.165 -15.408 -0.263 1.00 83.25 233 CYS A O 1
ATOM 1714 N N . ARG A 1 234 ? -10.459 -15.015 1.126 1.00 84.25 234 ARG A N 1
ATOM 1715 C CA . ARG A 1 234 ? -9.783 -16.279 0.842 1.00 84.25 234 ARG A CA 1
ATOM 1716 C C . ARG A 1 234 ? -10.321 -17.400 1.724 1.00 84.25 234 ARG A C 1
ATOM 1718 O O . ARG A 1 234 ? -10.807 -17.209 2.840 1.00 84.25 234 ARG A O 1
ATOM 1725 N N . LYS A 1 235 ? -10.252 -18.615 1.189 1.00 83.12 235 LYS A N 1
ATOM 1726 C CA . LYS A 1 235 ? -10.473 -19.863 1.919 1.00 83.12 235 LYS A CA 1
ATOM 1727 C C . LYS A 1 235 ? -9.439 -20.877 1.455 1.00 83.12 235 LYS A C 1
ATOM 1729 O O . LYS A 1 235 ? -9.383 -21.186 0.270 1.00 83.12 235 LYS A O 1
ATOM 1734 N N . LEU A 1 236 ? -8.640 -21.402 2.378 1.00 81.00 236 LEU A N 1
ATOM 1735 C CA . LEU A 1 236 ? -7.660 -22.434 2.050 1.00 81.00 236 LEU A CA 1
ATOM 1736 C C . LEU A 1 236 ? -8.363 -23.738 1.649 1.00 81.00 236 LEU A C 1
ATOM 1738 O O . LEU A 1 236 ? -9.312 -24.175 2.304 1.00 81.00 236 LEU A O 1
ATOM 1742 N N . LEU A 1 237 ? -7.884 -24.361 0.571 1.00 77.88 237 LEU A N 1
ATOM 1743 C CA . LEU A 1 237 ? -8.439 -25.607 0.028 1.00 77.88 237 LEU A CA 1
ATOM 1744 C C . LEU A 1 237 ? -8.248 -26.820 0.952 1.00 77.88 237 LEU A C 1
ATOM 1746 O O . LEU A 1 237 ? -9.078 -27.725 0.947 1.00 77.88 237 LEU A O 1
ATOM 1750 N N . THR A 1 238 ? -7.161 -26.859 1.725 1.00 65.38 238 THR A N 1
ATOM 1751 C CA . THR A 1 238 ? -6.679 -28.090 2.377 1.00 65.38 238 THR A CA 1
ATOM 1752 C C . THR A 1 238 ? -6.780 -28.090 3.900 1.00 65.38 238 THR A C 1
ATOM 1754 O O . THR A 1 238 ? -6.624 -29.143 4.514 1.00 65.38 238 THR A O 1
ATOM 1757 N N . SER A 1 239 ? -7.046 -26.948 4.540 1.00 58.19 239 SER A N 1
ATOM 1758 C CA . SER A 1 239 ? -7.139 -26.873 5.999 1.00 58.19 239 SER A CA 1
ATOM 1759 C C . SER A 1 239 ? -7.791 -25.578 6.464 1.00 58.19 239 SER A C 1
ATOM 1761 O O . SER A 1 239 ? -7.433 -24.493 6.023 1.00 58.19 239 SER A O 1
ATOM 1763 N N . ASN A 1 240 ? -8.696 -25.704 7.428 1.00 59.50 240 ASN A N 1
ATOM 1764 C CA . ASN A 1 240 ? -9.271 -24.591 8.178 1.00 59.50 240 ASN A CA 1
ATOM 1765 C C . ASN A 1 240 ? -8.449 -24.255 9.447 1.00 59.50 240 ASN A C 1
ATOM 1767 O O . ASN A 1 240 ? -8.903 -23.488 10.291 1.00 59.50 240 ASN A O 1
ATOM 1771 N N . GLN A 1 241 ? -7.283 -24.880 9.642 1.00 64.38 241 GLN A N 1
ATOM 1772 C CA . GLN A 1 241 ? -6.452 -24.663 10.834 1.00 64.38 241 GLN A CA 1
ATOM 1773 C C . GLN A 1 241 ? -5.474 -23.495 10.681 1.00 64.38 241 GLN A C 1
ATOM 1775 O O . GLN A 1 241 ? -5.028 -22.956 11.687 1.00 64.38 241 GLN A O 1
ATOM 1780 N N . ASN A 1 242 ? -5.180 -23.086 9.445 1.00 72.12 242 ASN A N 1
ATOM 1781 C CA . ASN A 1 242 ? -4.298 -21.961 9.155 1.00 72.12 242 ASN A CA 1
ATOM 1782 C C . ASN A 1 242 ? -5.121 -20.779 8.622 1.00 72.12 242 ASN A C 1
ATOM 1784 O O . ASN A 1 242 ? -6.057 -21.005 7.846 1.00 72.12 242 ASN A O 1
ATOM 1788 N N . PRO A 1 243 ? -4.783 -19.533 8.992 1.00 75.88 243 PRO A N 1
ATOM 1789 C CA . PRO A 1 243 ? -5.415 -18.354 8.414 1.00 75.88 243 PRO A CA 1
ATOM 1790 C C . PRO A 1 243 ? -5.143 -18.282 6.904 1.00 75.88 243 PRO A C 1
ATOM 1792 O O . PRO A 1 243 ? -4.036 -18.569 6.431 1.00 75.88 243 PRO A O 1
ATOM 1795 N N . ALA A 1 244 ? -6.167 -17.908 6.134 1.00 82.50 244 ALA A N 1
ATOM 1796 C CA . ALA A 1 244 ? -6.042 -17.728 4.687 1.00 82.50 244 ALA A CA 1
ATOM 1797 C C . ALA A 1 244 ? -5.398 -16.373 4.342 1.00 82.50 244 ALA A C 1
ATOM 1799 O O . ALA A 1 244 ? -4.801 -16.225 3.271 1.00 82.50 244 ALA A O 1
ATOM 1800 N N . GLU A 1 245 ? -5.454 -15.426 5.280 1.00 85.00 245 GLU A N 1
ATOM 1801 C CA . GLU A 1 245 ? -4.806 -14.122 5.228 1.00 85.00 245 GLU A CA 1
ATOM 1802 C C . GLU A 1 245 ? -4.102 -13.806 6.555 1.00 85.00 245 GLU A C 1
ATOM 1804 O O . GLU A 1 245 ? -4.693 -13.903 7.631 1.00 85.00 245 GLU A O 1
ATOM 1809 N N . VAL A 1 246 ? -2.843 -13.386 6.472 1.00 83.38 246 VAL A N 1
ATOM 1810 C CA . VAL A 1 246 ? -2.007 -12.982 7.607 1.00 83.38 246 VAL A CA 1
ATOM 1811 C C . VAL A 1 246 ? -1.484 -11.577 7.342 1.00 83.38 246 VAL A C 1
ATOM 1813 O O . VAL A 1 246 ? -0.938 -11.324 6.269 1.00 83.38 246 VAL A O 1
ATOM 1816 N N . VAL A 1 247 ? -1.639 -10.667 8.304 1.00 81.19 247 VAL A N 1
ATOM 1817 C CA . VAL A 1 247 ? -1.109 -9.296 8.227 1.00 81.19 247 VAL A CA 1
ATOM 1818 C C . VAL A 1 247 ? -0.083 -9.091 9.340 1.00 81.19 247 VAL A C 1
ATOM 1820 O O . VAL A 1 247 ? -0.430 -8.951 10.514 1.00 81.19 247 VAL A O 1
ATOM 1823 N N . ASN A 1 248 ? 1.189 -9.063 8.956 1.00 80.75 248 ASN A N 1
ATOM 1824 C CA . ASN A 1 248 ? 2.324 -8.823 9.834 1.00 80.75 248 ASN A CA 1
ATOM 1825 C C . ASN A 1 248 ? 2.693 -7.346 9.803 1.00 80.75 248 ASN A C 1
ATOM 1827 O O . ASN A 1 248 ? 3.042 -6.807 8.755 1.00 80.75 248 ASN A O 1
ATOM 1831 N N . TRP A 1 249 ? 2.686 -6.701 10.963 1.00 70.00 249 TRP A N 1
ATOM 1832 C CA . TRP A 1 249 ? 3.165 -5.332 11.068 1.00 70.00 249 TRP A CA 1
ATOM 1833 C C . TRP A 1 249 ? 4.697 -5.284 11.030 1.00 70.00 249 TRP A C 1
ATOM 1835 O O . TRP A 1 249 ? 5.362 -6.000 11.778 1.00 70.00 249 TRP A O 1
ATOM 1845 N N . GLU A 1 250 ? 5.261 -4.386 10.221 1.00 67.94 250 GLU A N 1
ATOM 1846 C CA . GLU A 1 250 ? 6.701 -4.129 10.196 1.00 67.94 250 GLU A CA 1
ATOM 1847 C C . GLU A 1 250 ? 7.009 -2.658 10.498 1.00 67.94 250 GLU A C 1
ATOM 1849 O O . GLU A 1 250 ? 6.573 -1.745 9.791 1.00 67.94 250 GLU A O 1
ATOM 1854 N N . GLY A 1 251 ? 7.831 -2.415 11.524 1.00 61.50 251 GLY A N 1
ATOM 1855 C CA . GLY A 1 251 ? 8.150 -1.062 11.997 1.00 61.50 251 GLY A CA 1
ATOM 1856 C C . GLY A 1 251 ? 8.849 -0.161 10.975 1.00 61.50 251 GLY A C 1
ATOM 1857 O O . GLY A 1 251 ? 8.750 1.062 11.077 1.00 61.50 251 GLY A O 1
ATOM 1858 N N . LYS A 1 252 ? 9.487 -0.733 9.942 1.00 63.88 252 LYS A N 1
ATOM 1859 C CA . LYS A 1 252 ? 10.104 0.033 8.844 1.00 63.88 252 LYS A CA 1
ATOM 1860 C C . LYS A 1 252 ? 9.089 0.920 8.116 1.00 63.88 252 LYS A C 1
ATOM 1862 O O . LYS A 1 252 ? 9.415 2.040 7.734 1.00 63.88 252 LYS A O 1
ATOM 1867 N N . TYR A 1 253 ? 7.838 0.471 8.003 1.00 66.25 253 TYR A N 1
ATOM 1868 C CA . TYR A 1 253 ? 6.787 1.264 7.377 1.00 66.25 253 TYR A CA 1
ATOM 1869 C C . TYR A 1 253 ? 6.303 2.405 8.273 1.00 66.25 253 TYR A C 1
ATOM 1871 O O . TYR A 1 253 ? 5.970 3.462 7.754 1.00 66.25 253 TYR A O 1
ATOM 1879 N N . LEU A 1 254 ? 6.339 2.260 9.603 1.00 62.84 254 LEU A N 1
ATOM 1880 C CA . LEU A 1 254 ? 6.055 3.378 10.510 1.00 62.84 254 LEU A CA 1
ATOM 1881 C C . LEU A 1 254 ? 7.097 4.493 10.354 1.00 62.84 254 LEU A C 1
ATOM 1883 O O . LEU A 1 254 ? 6.729 5.661 10.345 1.00 62.84 254 LEU A O 1
ATOM 1887 N N . ALA A 1 255 ? 8.375 4.146 10.183 1.00 59.47 255 ALA A N 1
ATOM 1888 C CA . ALA A 1 255 ? 9.428 5.131 9.940 1.00 59.47 255 ALA A CA 1
ATOM 1889 C C . ALA A 1 255 ? 9.232 5.875 8.608 1.00 59.47 255 ALA A C 1
ATOM 1891 O O . ALA A 1 255 ? 9.412 7.088 8.556 1.00 59.47 255 ALA A O 1
ATOM 1892 N N . ILE A 1 256 ? 8.807 5.175 7.553 1.00 61.38 256 ILE A N 1
ATOM 1893 C CA . ILE A 1 256 ? 8.509 5.772 6.240 1.00 61.38 256 ILE A CA 1
ATOM 1894 C C . ILE A 1 256 ? 7.294 6.690 6.327 1.00 61.38 256 ILE A C 1
ATOM 1896 O O . ILE A 1 256 ? 7.364 7.839 5.906 1.00 61.38 256 ILE A O 1
ATOM 1900 N N . LEU A 1 257 ? 6.203 6.217 6.931 1.00 63.81 257 LEU A N 1
ATOM 1901 C CA . LEU A 1 257 ? 5.017 7.037 7.159 1.00 63.81 257 LEU A CA 1
ATOM 1902 C C . LEU A 1 257 ? 5.354 8.245 8.042 1.00 63.81 257 LEU A C 1
ATOM 1904 O O . LEU A 1 257 ? 4.896 9.337 7.760 1.00 63.81 257 LEU A O 1
ATOM 1908 N N . ASN A 1 258 ? 6.202 8.108 9.060 1.00 58.22 258 ASN A N 1
ATOM 1909 C CA . ASN A 1 258 ? 6.628 9.244 9.875 1.00 58.22 258 ASN A CA 1
ATOM 1910 C C . ASN A 1 258 ? 7.503 10.226 9.075 1.00 58.22 258 ASN A C 1
ATOM 1912 O O . ASN A 1 258 ? 7.247 11.419 9.090 1.00 58.22 258 ASN A O 1
ATOM 1916 N N . ASN A 1 259 ? 8.491 9.762 8.312 1.00 57.69 259 ASN A N 1
ATOM 1917 C CA . ASN A 1 259 ? 9.365 10.658 7.545 1.00 57.69 259 ASN A CA 1
ATOM 1918 C C . ASN A 1 259 ? 8.642 11.365 6.390 1.00 57.69 259 ASN A C 1
ATOM 1920 O O . ASN A 1 259 ? 8.993 12.490 6.042 1.00 57.69 259 ASN A O 1
ATOM 1924 N N . LEU A 1 260 ? 7.643 10.710 5.797 1.00 56.75 260 LEU A N 1
ATOM 1925 C CA . LEU A 1 260 ? 6.898 11.243 4.659 1.00 56.75 260 LEU A CA 1
ATOM 1926 C C . LEU A 1 260 ? 5.641 11.998 5.085 1.00 56.75 260 LEU A C 1
ATOM 1928 O O . LEU A 1 260 ? 5.253 12.951 4.411 1.00 56.75 260 LEU A O 1
ATOM 1932 N N . PHE A 1 261 ? 5.020 11.596 6.199 1.00 59.25 261 PHE A N 1
ATOM 1933 C CA . PHE A 1 261 ? 3.727 12.106 6.645 1.00 59.25 261 PHE A CA 1
ATOM 1934 C C . PHE A 1 261 ? 3.735 12.869 7.973 1.00 59.25 261 PHE A C 1
ATOM 1936 O O . PHE A 1 261 ? 2.719 13.500 8.283 1.00 59.25 261 PHE A O 1
ATOM 1943 N N . ALA A 1 262 ? 4.836 12.906 8.734 1.00 48.34 262 ALA A N 1
ATOM 1944 C CA . ALA A 1 262 ? 4.906 13.738 9.934 1.00 48.34 262 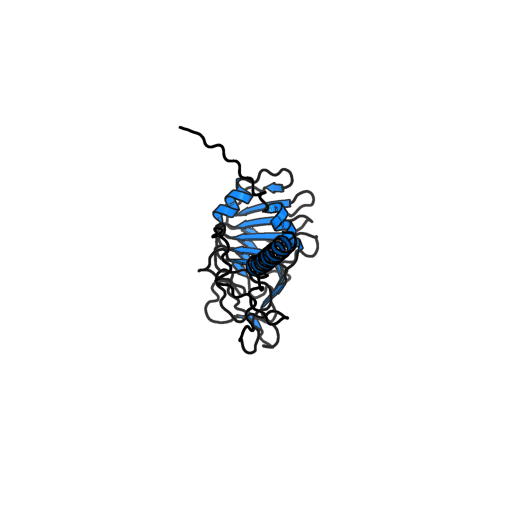ALA A CA 1
ATOM 1945 C C . ALA A 1 262 ? 4.932 15.222 9.556 1.00 48.34 262 ALA A C 1
ATOM 1947 O O . ALA A 1 262 ? 5.976 15.820 9.301 1.00 48.34 262 ALA A O 1
ATOM 1948 N N . SER A 1 263 ? 3.762 15.853 9.575 1.00 47.91 263 SER A N 1
ATOM 1949 C CA . SER A 1 263 ? 3.697 17.286 9.819 1.00 47.91 263 SER A CA 1
ATOM 1950 C C . SER A 1 263 ? 4.018 17.513 11.292 1.00 47.91 263 SER A C 1
ATOM 1952 O O . SER A 1 263 ? 3.301 17.006 12.161 1.00 47.91 263 SER A O 1
ATOM 1954 N N . SER A 1 264 ? 5.040 18.310 11.600 1.00 43.97 264 SER A N 1
ATOM 1955 C CA . SER A 1 264 ? 5.055 18.985 12.894 1.00 43.97 264 SER A CA 1
ATOM 1956 C C . SER A 1 264 ? 3.743 19.772 12.996 1.00 43.97 264 SER A C 1
ATOM 1958 O O . SER A 1 264 ? 3.334 20.450 12.056 1.00 43.97 264 SER A O 1
ATOM 1960 N N . PHE A 1 265 ? 3.027 19.639 14.110 1.00 42.03 265 PHE A N 1
ATOM 1961 C CA . PHE A 1 265 ? 1.703 20.234 14.347 1.00 42.03 265 PHE A CA 1
ATOM 1962 C C . PHE A 1 265 ? 1.656 21.781 14.279 1.00 42.03 265 PHE A C 1
ATOM 1964 O O . PHE A 1 265 ? 0.646 22.385 14.628 1.00 42.03 265 PHE A O 1
ATOM 1971 N N . GLN A 1 266 ? 2.716 22.451 13.825 1.00 34.75 266 GLN A N 1
ATOM 1972 C CA . GLN A 1 266 ? 2.749 23.895 13.639 1.00 34.75 266 GLN A CA 1
ATOM 1973 C C . GLN A 1 266 ? 2.370 24.258 12.201 1.00 34.75 266 GLN A C 1
ATOM 1975 O O . GLN A 1 266 ? 3.222 24.487 11.346 1.00 34.75 266 GLN A O 1
ATOM 1980 N N . LYS A 1 267 ? 1.063 24.337 11.942 1.00 38.91 267 LYS A N 1
ATOM 1981 C CA . LYS A 1 267 ? 0.536 25.066 10.783 1.00 38.91 267 LYS A CA 1
ATOM 1982 C C . LYS A 1 267 ? 0.397 26.538 11.175 1.00 38.91 267 LYS A C 1
ATOM 1984 O O . LYS A 1 267 ? -0.545 26.898 11.873 1.00 38.91 267 LYS A O 1
ATOM 1989 N N . TRP A 1 268 ? 1.334 27.377 10.743 1.00 38.62 268 TRP A N 1
ATOM 1990 C CA . TRP A 1 268 ? 1.153 28.828 10.750 1.00 38.62 268 TRP A CA 1
ATOM 1991 C C . TRP A 1 268 ? 0.445 29.210 9.449 1.00 38.62 268 TRP A C 1
ATOM 1993 O O . TRP A 1 268 ? 0.989 28.994 8.369 1.00 38.62 268 TRP A O 1
ATOM 2003 N N . SER A 1 269 ? -0.775 29.736 9.538 1.00 37.16 269 SER A N 1
ATOM 2004 C CA . SER A 1 269 ? -1.421 30.421 8.416 1.00 37.16 269 SER A CA 1
ATOM 2005 C C . SER A 1 269 ? -1.551 31.892 8.775 1.00 37.16 269 SER A C 1
ATOM 2007 O O . SER A 1 269 ? -2.165 32.215 9.794 1.00 37.16 269 SER A O 1
ATOM 2009 N N . GLU A 1 270 ? -0.991 32.777 7.956 1.00 35.59 270 GLU A N 1
ATOM 2010 C CA . GLU A 1 270 ? -1.285 34.201 8.072 1.00 35.59 270 GLU A CA 1
ATOM 2011 C C . GLU A 1 270 ? -2.776 34.420 7.809 1.00 35.59 270 GLU A C 1
ATOM 2013 O O . GLU A 1 270 ? -3.321 33.999 6.788 1.00 35.59 270 GLU A O 1
ATOM 2018 N N . ILE A 1 271 ? -3.447 35.060 8.764 1.00 38.19 271 ILE A N 1
ATOM 2019 C CA . ILE A 1 271 ? -4.788 35.583 8.552 1.00 38.19 271 ILE A CA 1
ATOM 2020 C C . ILE A 1 271 ? -4.595 36.877 7.766 1.00 38.19 271 ILE A C 1
ATOM 2022 O O . ILE A 1 271 ? -4.182 37.887 8.335 1.00 38.19 271 ILE A O 1
ATOM 2026 N N . ALA A 1 272 ? -4.873 36.850 6.463 1.00 45.75 272 ALA A N 1
ATOM 2027 C CA . ALA A 1 272 ? -5.086 38.083 5.721 1.00 45.75 272 ALA A CA 1
ATOM 2028 C C . ALA A 1 272 ? -6.354 38.739 6.289 1.00 45.75 272 ALA A C 1
ATOM 2030 O O . ALA A 1 272 ? -7.461 38.221 6.126 1.00 45.75 272 ALA A O 1
ATOM 2031 N N . GLY A 1 273 ? -6.168 39.820 7.048 1.00 50.00 273 GLY A N 1
ATOM 2032 C CA . GLY A 1 273 ? -7.260 40.682 7.489 1.00 50.00 273 GLY A CA 1
ATOM 2033 C C . GLY A 1 273 ? -7.905 41.415 6.303 1.00 50.00 273 GLY A C 1
ATOM 2034 O O . GLY A 1 273 ? -7.300 41.455 5.230 1.00 50.00 273 GLY A O 1
ATOM 2035 N N . PRO A 1 274 ? -9.130 41.942 6.487 1.00 46.72 274 PRO A N 1
ATOM 2036 C CA . PRO A 1 274 ? -9.879 42.648 5.447 1.00 46.72 274 PRO A CA 1
ATOM 2037 C C . PRO A 1 274 ? -9.151 43.880 4.900 1.00 46.72 274 PRO A C 1
ATOM 2039 O O . PRO A 1 274 ? -8.410 44.530 5.675 1.00 46.72 274 PRO A O 1
#

Foldseek 3Di:
DVVVVVVVVVVVVVVVVVVCVVPPPDDPPQQWDPAPPDDDQAAEEDDADAPADDDHYAYPVRTDNPDPPPPPPPPQLQALVSCCVVQQVPDPDPQEAHDDEAEDEAADALCVQACAERHGYEYEYCAEYEHEEANDRDYQEEYEYEYLEEYEYDPYPVLENDPPPRPYEYEYRYAEEYFYDLSRAEARYEYEYCAAYENHGPPLDDAADEHQHAHEYAAYYHHSHNVRYYDRRHDYPPDSRDHSYYYHYDCSVVVVCCVRPDDPPDDDDDDPDD

Sequence (274 aa):
MIRKFSIIVTIFLGLIALAAYYLLPATPTHAQSASCTGSTPYRAEGLVAATSLSGKFNTSAGACVLDPKAAFFSFKIPSFDDLKVQYYIQANNPTITKHAEVASPANLPGGKIDLGSEKDHLYSFSDNVTITGNNDFPGNRSGVIFVSRDLNLGPLSSNKLDTSKNATGLVFVVGGNVNIDSTVTQIDAVIISSGTIYTAGGGCTTSSTSVSNTLTVNGSLVSLDETKPIKFCRKLLTSNQNPAEVVNWEGKYLAILNNLFASSFQKWSEIAGP

Mean predicted aligned error: 14.97 Å

Solvent-accessible surface area (backbone atoms only — not comparable to full-atom values): 14962 Å² total; per-residue (Å²): 118,70,72,64,54,55,54,54,52,53,54,51,52,52,50,50,53,51,48,50,64,73,64,49,72,75,72,81,70,73,60,57,42,98,51,57,90,61,70,84,60,56,44,30,38,51,78,73,57,57,82,37,84,70,83,55,67,46,36,102,81,51,48,39,78,72,60,96,74,67,72,61,69,91,66,73,69,66,46,52,66,55,49,41,44,62,60,54,71,63,56,80,52,94,66,46,48,73,53,77,72,39,78,56,73,40,81,34,39,27,67,71,53,68,18,44,81,88,39,33,30,37,44,36,28,66,25,40,37,38,39,32,43,58,35,56,52,47,45,46,24,33,37,39,38,38,27,52,24,36,40,35,42,44,67,34,72,79,21,36,43,52,33,79,90,37,78,27,45,40,35,39,41,24,40,22,36,34,22,29,26,59,71,40,34,35,34,41,34,34,40,36,22,47,19,36,38,23,58,41,22,77,81,66,68,96,59,62,42,75,27,92,61,46,29,38,32,48,24,42,62,35,38,62,29,57,90,24,35,60,39,84,25,55,32,50,75,88,48,61,85,53,48,23,35,38,34,42,78,48,71,70,52,55,55,49,48,43,76,70,63,61,68,72,90,76,79,85,73,87,79,82,72,134

Radius of gyration: 24.1 Å; Cα contacts (8 Å, |Δi|>4): 603; chains: 1; bounding box: 40×71×89 Å

pLDDT: mean 71.23, std 17.93, range [31.27, 95.5]

Secondary structure (DSSP, 8-state):
-HHHHHHHHHHHHHHHHHHHHHHS--------BS-----S---EEE--B-SS--S-EE-TTS-B---S-----------HHHHHIIIIIT---TTEEEPPPB-S-EEEEGGGS---SSSEEEEEESS-EEEEE-----SSS-EEEEESS-EEEEEETTSEE--GGGT--EEEEESS-EEE-TT--EE-SEEEESS-EEBTBTT--SSPEEESS-EEEESEEEES-TTS--B--EEESS-SSS-SEEEE--HHHHHHHHHHH---S---------